Protein AF-A0A1B7T899-F1 (afdb_monomer)

Radius of gyration: 21.83 Å; Cα contacts (8 Å, |Δi|>4): 453; chai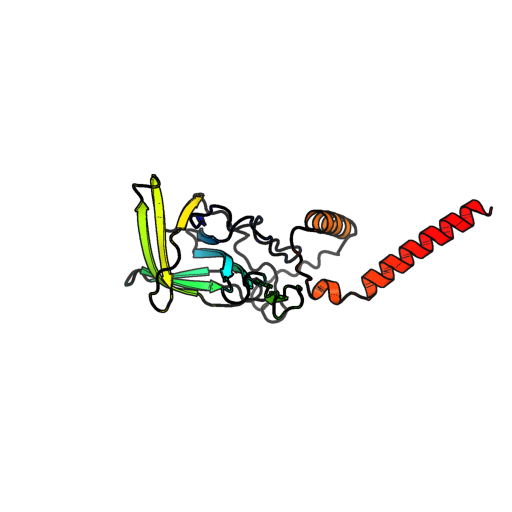ns: 1; bounding box: 69×59×48 Å

Organism: NCBI:txid766949

Foldseek 3Di:
DVLQAAKWKFPVVFWTAAPCQADLVLGDGFDTPDFIKMKHDHPVFKIKIWGWDWAADPVDRVWIKIKTKIWMAGWDADPVQQKIKGATPQQRIKMWIGTCVPQVRAIDIDHDGDTWIFRHKDWDQDPVVRFIKIWTAGPVRHIDRIITGDDVNYHHYDRDDRGDDPVSPPPDDDPPPPPCDPVVVVVSVVVCVVCPPSDSHDDVVVVPPPVVVVVVVVVVVVVVVVVVVVVVD

Sequence (233 aa):
MDKLEGTWTSKSHQVYTGPGFYDPIDELLIEPSLPGISFSFTSDGYWEEARYVVTPNPKEPGCPSAVLIYQHGTYSFSSSNNSLMLYPYAADGRQLLSDPCNDDGISVYSRYENINVIKWFLVEFDDYHGCDRLNLYDWDGSPMQPMYIAYKPPVMLPTQVMNPTSAADTGALGASKKKRGLAGVRERVKRHAYNNGRTNAESRFFMSESKLNAGYMVACGALVMASVLFITV

Nearest PDB structures (foldseek):
  6ekt-assembly1_A  TM=6.225E-01  e=3.628E+00  Clostridium botulinum A2 str. Kyoto
  5wix-assembly1_A  TM=5.621E-01  e=3.827E+00  Clostridium botulinum E1 str. 'BoNT E Beluga'
  7ds6-assembly1_B  TM=4.016E-01  e=3.827E+00  Gallus gallus
  1xkw-assembly1_A  TM=3.384E-01  e=9.990E+00  Pseudomonas aeruginosa

Mean predicted aligned error: 12.09 Å

Solvent-accessible surface area (backbone atoms only — not comparable to full-atom values): 13083 Å² total; per-residue (Å²): 108,78,86,63,42,12,18,29,20,20,88,64,73,45,28,47,40,22,73,79,29,42,38,79,88,79,71,42,72,46,69,54,94,44,59,31,38,12,44,20,26,48,84,90,36,38,37,33,39,23,35,32,50,71,48,82,30,89,92,45,73,92,35,48,32,36,39,38,40,41,41,39,35,41,48,48,77,41,85,90,62,46,23,37,42,37,43,52,41,68,64,58,12,33,31,39,42,35,39,48,81,81,40,85,68,52,32,49,58,46,79,38,74,66,74,48,45,30,48,30,56,47,80,45,77,34,83,89,80,71,44,49,31,43,39,43,17,36,69,90,58,51,76,49,80,56,21,33,66,74,36,79,74,49,50,57,64,77,98,59,89,76,45,85,42,94,88,72,67,88,79,74,94,68,89,73,84,70,76,88,45,71,68,59,52,54,52,49,51,54,49,50,61,69,48,59,83,56,52,81,60,60,50,67,71,71,72,66,41,62,64,55,58,49,48,50,54,50,51,54,49,50,51,51,52,53,51,52,56,64,72,77,108

Structure (mmCIF, N/CA/C/O backbone):
data_AF-A0A1B7T899-F1
#
_entry.id   AF-A0A1B7T899-F1
#
loop_
_atom_site.group_PDB
_atom_site.id
_atom_site.type_symbol
_atom_site.label_atom_id
_atom_site.label_alt_id
_atom_site.label_comp_id
_atom_site.label_asym_id
_atom_site.label_entity_id
_atom_site.label_seq_id
_atom_site.pdbx_PDB_ins_code
_atom_site.Cartn_x
_atom_site.Cartn_y
_atom_site.Cartn_z
_atom_site.occupancy
_atom_site.B_iso_or_equiv
_atom_site.auth_seq_id
_atom_site.auth_comp_id
_atom_site.auth_asym_id
_atom_site.auth_atom_id
_atom_site.pdbx_PDB_model_num
ATOM 1 N N . MET A 1 1 ? -13.168 0.516 16.035 1.00 58.53 1 MET A N 1
ATOM 2 C CA . MET A 1 1 ? -12.031 -0.022 15.258 1.00 58.53 1 MET A CA 1
ATOM 3 C C . MET A 1 1 ? -12.456 -1.240 14.448 1.00 58.53 1 MET A C 1
ATOM 5 O O . MET A 1 1 ? -12.073 -1.328 13.295 1.00 58.53 1 MET A O 1
ATOM 9 N N . ASP A 1 2 ? -13.366 -2.061 14.975 1.00 68.44 2 ASP A N 1
ATOM 10 C CA . ASP A 1 2 ? -13.882 -3.312 14.380 1.00 68.44 2 ASP A CA 1
ATOM 11 C C . ASP A 1 2 ? -14.421 -3.188 12.941 1.00 68.44 2 ASP A C 1
ATOM 13 O O . ASP A 1 2 ? -14.434 -4.152 12.187 1.00 68.44 2 ASP A O 1
ATOM 17 N N . LYS A 1 3 ? -14.861 -1.991 12.525 1.00 82.25 3 LYS A N 1
ATOM 18 C CA . LYS A 1 3 ? -15.341 -1.753 11.154 1.00 82.25 3 LYS A CA 1
ATOM 19 C C . LYS A 1 3 ? -14.225 -1.685 10.108 1.00 82.25 3 LYS A C 1
ATOM 21 O O . LYS A 1 3 ? -14.511 -1.912 8.940 1.00 82.25 3 LYS A O 1
ATOM 26 N N . LEU A 1 4 ? -13.003 -1.333 10.512 1.00 90.62 4 LEU A N 1
ATOM 27 C CA . LEU A 1 4 ? -11.847 -1.201 9.620 1.00 90.62 4 LEU A CA 1
ATOM 28 C C . LEU A 1 4 ? -11.047 -2.508 9.530 1.00 90.62 4 LEU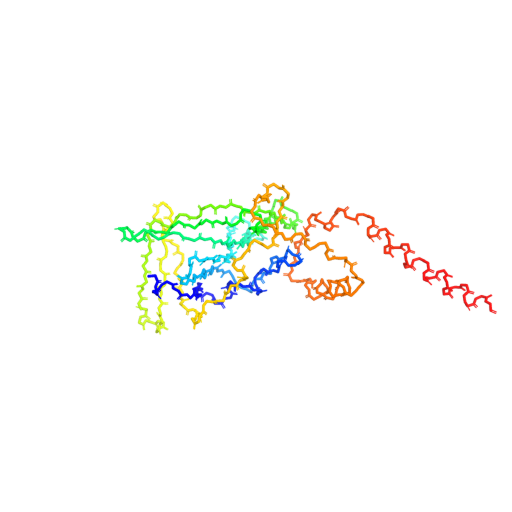 A C 1
ATOM 30 O O . LEU A 1 4 ? -10.307 -2.700 8.571 1.00 90.62 4 LEU A O 1
ATOM 34 N N . GLU A 1 5 ? -11.209 -3.403 10.508 1.00 95.19 5 GLU A N 1
ATOM 35 C CA . GLU A 1 5 ? -10.495 -4.674 10.554 1.00 95.19 5 GLU A CA 1
ATOM 36 C C . GLU A 1 5 ? -10.765 -5.514 9.300 1.00 95.19 5 GLU A C 1
ATOM 38 O O . GLU A 1 5 ? -11.914 -5.737 8.908 1.00 95.19 5 GLU A O 1
ATOM 43 N N . GLY A 1 6 ? -9.685 -5.991 8.687 1.00 96.38 6 GLY A N 1
ATOM 44 C CA . GLY A 1 6 ? -9.717 -6.809 7.485 1.00 96.38 6 GLY A CA 1
ATOM 45 C C . GLY A 1 6 ? -8.792 -6.295 6.389 1.00 96.38 6 GLY A C 1
ATOM 46 O O . GLY A 1 6 ? -8.132 -5.264 6.525 1.00 96.38 6 GLY A O 1
ATOM 47 N N . THR A 1 7 ? -8.736 -7.057 5.302 1.00 97.56 7 THR A N 1
ATOM 48 C CA . THR A 1 7 ? -8.001 -6.714 4.083 1.00 97.56 7 THR A CA 1
ATOM 49 C C . THR A 1 7 ? -8.949 -6.103 3.077 1.00 97.56 7 THR A C 1
ATOM 51 O O . THR A 1 7 ? -9.911 -6.744 2.655 1.00 97.56 7 THR A O 1
ATOM 54 N N . TRP A 1 8 ? -8.637 -4.892 2.650 1.00 97.44 8 TRP A N 1
ATOM 55 C CA . TRP A 1 8 ? -9.366 -4.123 1.657 1.00 97.44 8 TRP A CA 1
ATOM 56 C C . TRP A 1 8 ? -8.544 -4.092 0.376 1.00 97.44 8 TRP A C 1
ATOM 58 O O . TRP A 1 8 ? -7.339 -3.849 0.423 1.00 97.44 8 TRP A O 1
ATOM 68 N N . THR A 1 9 ? -9.163 -4.357 -0.770 1.00 97.00 9 THR A N 1
ATOM 69 C CA . THR A 1 9 ? -8.498 -4.331 -2.081 1.00 97.00 9 THR A CA 1
ATOM 70 C C . THR A 1 9 ? -9.293 -3.494 -3.071 1.00 97.00 9 THR A C 1
ATOM 72 O O . THR A 1 9 ? -10.521 -3.473 -3.050 1.00 97.00 9 THR A O 1
ATOM 75 N N . SER A 1 10 ? -8.603 -2.775 -3.948 1.00 96.12 10 SER A N 1
ATOM 76 C CA . SER A 1 10 ? -9.234 -2.069 -5.063 1.00 96.12 10 SER A CA 1
ATOM 77 C C . SER A 1 10 ? -9.904 -3.033 -6.051 1.00 96.12 10 SER A C 1
ATOM 79 O O . SER A 1 10 ? -9.596 -4.223 -6.090 1.00 96.12 10 SER A O 1
ATOM 81 N N . LYS A 1 11 ? -10.773 -2.499 -6.918 1.00 90.19 11 LYS A N 1
ATOM 82 C CA . LYS A 1 11 ? -11.617 -3.265 -7.857 1.00 90.19 11 LYS A CA 1
ATOM 83 C C . LYS A 1 11 ? -10.887 -4.296 -8.733 1.00 90.19 11 LYS A C 1
ATOM 85 O O . LYS A 1 11 ? -11.523 -5.243 -9.184 1.00 90.19 11 LYS A O 1
ATOM 90 N N . SER A 1 12 ? -9.586 -4.150 -8.990 1.00 89.19 12 SER A N 1
ATOM 91 C CA . SER A 1 12 ? -8.844 -5.149 -9.769 1.00 89.19 12 SER A CA 1
ATOM 92 C C . SER A 1 12 ? -8.777 -6.515 -9.084 1.00 89.19 12 SER A C 1
ATOM 94 O O . SER A 1 12 ? -8.664 -7.520 -9.782 1.00 89.19 12 SER A O 1
ATOM 96 N N . HIS A 1 13 ? -8.869 -6.572 -7.746 1.00 90.62 13 HIS A N 1
ATOM 97 C CA . HIS A 1 13 ? -8.762 -7.809 -6.961 1.00 90.62 13 HIS A CA 1
ATOM 98 C C . HIS A 1 13 ? -7.491 -8.611 -7.311 1.00 90.62 13 HIS A C 1
ATOM 100 O O . HIS A 1 13 ? -7.492 -9.838 -7.304 1.00 90.62 13 HIS A O 1
ATOM 106 N N . GLN A 1 14 ? -6.408 -7.918 -7.679 1.00 93.69 14 GLN A N 1
ATOM 107 C CA . GLN A 1 14 ? -5.107 -8.538 -7.966 1.00 93.69 14 GLN A CA 1
ATOM 108 C C . GLN A 1 14 ? -4.036 -8.138 -6.957 1.00 93.69 14 GLN A C 1
ATOM 110 O O . GLN A 1 14 ? -3.099 -8.896 -6.730 1.00 93.69 14 GLN A O 1
ATOM 115 N N . VAL A 1 15 ? -4.176 -6.968 -6.332 1.00 96.25 15 VAL A N 1
ATOM 116 C CA . VAL A 1 15 ? -3.241 -6.486 -5.315 1.00 96.25 15 VAL A CA 1
ATOM 117 C C . VAL A 1 15 ? -3.784 -6.851 -3.943 1.00 96.25 15 VAL A C 1
ATOM 119 O O . VAL A 1 15 ? -4.891 -6.448 -3.584 1.00 96.25 15 VAL A O 1
ATOM 122 N N . TYR A 1 16 ? -2.998 -7.601 -3.182 1.00 96.44 16 TYR A N 1
ATOM 123 C CA . TYR A 1 16 ? -3.309 -8.004 -1.817 1.00 96.44 16 TYR A CA 1
ATOM 124 C C . TYR A 1 16 ? -2.085 -7.795 -0.941 1.00 96.44 16 TYR A C 1
ATOM 126 O O . TYR A 1 16 ? -0.960 -8.011 -1.381 1.00 96.44 16 TYR A O 1
ATOM 134 N N . THR A 1 17 ? -2.310 -7.410 0.304 1.00 97.06 17 THR A N 1
ATOM 135 C CA . THR A 1 17 ? -1.293 -7.455 1.355 1.00 97.06 17 THR A CA 1
ATOM 136 C C . THR A 1 17 ? -0.877 -8.904 1.659 1.00 97.06 17 THR A C 1
ATOM 138 O O . THR A 1 17 ? -1.592 -9.863 1.354 1.00 97.06 17 THR A O 1
ATOM 141 N N . GLY A 1 18 ? 0.297 -9.075 2.258 1.00 95.12 18 GLY A N 1
ATOM 142 C CA . GLY A 1 18 ? 0.836 -10.345 2.718 1.00 95.12 18 GLY A CA 1
ATOM 143 C C . GLY A 1 18 ? 1.966 -10.911 1.845 1.00 95.12 18 GLY A C 1
ATOM 144 O O . GLY A 1 18 ? 2.531 -10.223 0.989 1.00 95.12 18 GLY A O 1
ATOM 145 N N . PRO A 1 19 ? 2.294 -12.207 2.024 1.00 91.88 19 PRO A N 1
ATOM 146 C CA . PRO A 1 19 ? 3.434 -12.854 1.363 1.00 91.88 19 PRO A CA 1
ATOM 147 C C . PRO A 1 19 ? 3.283 -12.992 -0.159 1.00 91.88 19 PRO A C 1
ATOM 149 O O . PRO A 1 19 ? 4.236 -13.352 -0.842 1.00 91.88 19 PRO A O 1
ATOM 152 N N . GLY A 1 20 ? 2.087 -12.736 -0.701 1.00 91.00 20 GLY A N 1
ATOM 153 C CA . GLY A 1 20 ? 1.856 -12.690 -2.144 1.00 91.00 20 GLY A CA 1
ATOM 154 C C . GLY A 1 20 ? 2.400 -11.427 -2.815 1.00 91.00 20 GLY A C 1
ATOM 155 O O . GLY A 1 20 ? 2.581 -11.440 -4.028 1.00 91.00 20 GLY A O 1
ATOM 156 N N . PHE A 1 21 ? 2.669 -10.367 -2.046 1.00 95.31 21 PHE A N 1
ATOM 157 C CA . PHE A 1 21 ? 3.145 -9.079 -2.557 1.00 95.31 21 PHE A CA 1
ATOM 158 C C . PHE A 1 21 ? 4.573 -8.752 -2.119 1.00 95.31 21 PHE A C 1
ATOM 160 O O . PHE A 1 21 ? 5.332 -8.171 -2.891 1.00 95.31 21 PHE A O 1
ATOM 167 N N . TYR A 1 22 ? 4.970 -9.149 -0.908 1.00 94.81 22 TYR A N 1
ATOM 168 C CA . TYR A 1 22 ? 6.328 -8.937 -0.410 1.00 94.81 22 TYR A CA 1
ATOM 169 C C . TYR A 1 22 ? 6.898 -10.200 0.245 1.00 94.81 22 TYR A C 1
ATOM 171 O O . TYR A 1 22 ? 6.256 -10.812 1.097 1.00 94.81 22 TYR A O 1
ATOM 179 N N . ASP A 1 23 ? 8.125 -10.573 -0.130 1.00 90.88 23 ASP A N 1
ATOM 180 C CA . ASP A 1 23 ? 8.913 -11.606 0.546 1.00 90.88 23 ASP A CA 1
ATOM 181 C C . ASP A 1 23 ? 9.959 -10.939 1.457 1.00 90.88 23 ASP A C 1
ATOM 183 O O . ASP A 1 23 ? 10.950 -10.396 0.956 1.00 90.88 23 ASP A O 1
ATOM 187 N N . PRO A 1 24 ? 9.794 -10.988 2.793 1.00 88.06 24 PRO A N 1
ATOM 188 C CA . PRO A 1 24 ? 10.728 -10.354 3.717 1.00 88.06 24 PRO A CA 1
ATOM 189 C C . PRO A 1 24 ? 12.065 -11.091 3.852 1.00 88.06 24 PRO A C 1
ATOM 191 O O . PRO A 1 24 ? 13.005 -10.517 4.389 1.00 88.06 24 PRO A O 1
ATOM 194 N N . ILE A 1 25 ? 12.179 -12.350 3.412 1.00 83.56 25 ILE A N 1
ATOM 195 C CA . ILE A 1 25 ? 13.415 -13.138 3.545 1.00 83.56 25 ILE A CA 1
ATOM 196 C C . ILE A 1 25 ? 14.383 -12.832 2.406 1.00 83.56 25 ILE A C 1
ATOM 198 O O . ILE A 1 25 ? 15.597 -12.757 2.628 1.00 83.56 25 ILE A O 1
ATOM 202 N N . ASP A 1 26 ? 13.839 -12.736 1.197 1.00 80.38 26 ASP A N 1
ATOM 203 C CA . ASP A 1 26 ? 14.597 -12.446 -0.019 1.00 80.38 26 ASP A CA 1
ATOM 204 C C . ASP A 1 26 ? 14.506 -10.952 -0.404 1.00 80.38 26 ASP A C 1
ATOM 206 O O . ASP A 1 26 ? 15.119 -10.535 -1.383 1.00 80.38 26 ASP A O 1
ATOM 210 N N . GLU A 1 27 ? 13.802 -10.151 0.411 1.00 85.94 27 GLU A N 1
ATOM 211 C CA . GLU A 1 27 ? 13.541 -8.717 0.236 1.00 85.94 27 GLU A CA 1
ATOM 212 C C . GLU A 1 27 ? 13.064 -8.402 -1.185 1.00 85.94 27 GLU A C 1
ATOM 214 O O . GLU A 1 27 ? 13.660 -7.584 -1.887 1.00 85.94 27 GLU A O 1
ATOM 219 N N . LEU A 1 28 ? 11.989 -9.063 -1.616 1.00 87.81 28 LEU A N 1
ATOM 220 C CA . LEU A 1 28 ? 11.486 -9.001 -2.987 1.00 87.81 28 LEU A CA 1
ATOM 221 C C . LEU A 1 28 ? 10.038 -8.510 -3.027 1.00 87.81 28 LEU A C 1
ATOM 223 O O . LEU A 1 28 ? 9.181 -9.058 -2.339 1.00 87.81 28 LEU A O 1
ATOM 227 N N . LEU A 1 29 ? 9.761 -7.526 -3.883 1.00 91.69 29 LEU A N 1
ATOM 228 C CA . LEU A 1 29 ? 8.400 -7.118 -4.243 1.00 91.69 29 LEU A CA 1
ATOM 229 C C . LEU A 1 29 ? 7.908 -7.952 -5.420 1.00 91.69 29 LEU A C 1
ATOM 231 O O . LEU A 1 29 ? 8.559 -7.959 -6.455 1.00 91.69 29 LEU A O 1
ATOM 235 N N . ILE A 1 30 ? 6.778 -8.633 -5.278 1.00 90.62 30 ILE A N 1
ATOM 236 C CA . ILE A 1 30 ? 6.195 -9.491 -6.312 1.00 90.62 30 ILE A CA 1
ATOM 237 C C . ILE A 1 30 ? 5.153 -8.681 -7.076 1.00 90.62 30 ILE A C 1
ATOM 239 O O . ILE A 1 30 ? 4.212 -8.161 -6.479 1.00 90.62 30 ILE A O 1
ATOM 243 N N . GLU A 1 31 ? 5.310 -8.587 -8.396 1.00 91.00 31 GLU A N 1
ATOM 244 C CA . GLU A 1 31 ? 4.398 -7.819 -9.238 1.00 91.00 31 GLU A CA 1
ATOM 245 C C . GLU A 1 31 ? 3.053 -8.542 -9.434 1.00 91.00 31 GLU A C 1
ATOM 247 O O . GLU A 1 31 ? 3.023 -9.677 -9.923 1.00 91.00 31 GLU A O 1
ATOM 252 N N . PRO A 1 32 ? 1.925 -7.909 -9.060 1.00 93.00 32 PRO A N 1
ATOM 253 C CA . PRO A 1 32 ? 0.596 -8.432 -9.349 1.00 93.00 32 PRO A CA 1
ATOM 254 C C . PRO A 1 32 ? 0.253 -8.355 -10.840 1.00 93.00 32 PRO A C 1
ATOM 256 O O . PRO A 1 32 ? 0.793 -7.542 -11.580 1.00 93.00 32 PRO A O 1
ATOM 259 N N . SER A 1 33 ? -0.727 -9.147 -11.279 1.00 91.19 33 SER A N 1
ATOM 260 C CA . SER A 1 33 ? -1.131 -9.182 -12.694 1.00 91.19 33 SER A CA 1
ATOM 261 C C . SER A 1 33 ? -1.830 -7.904 -13.182 1.00 91.19 33 SER A C 1
ATOM 263 O O . SER A 1 33 ? -1.806 -7.619 -14.377 1.00 91.19 33 SER A O 1
ATOM 265 N N . LEU A 1 34 ? -2.463 -7.142 -12.278 1.00 94.00 34 LEU A N 1
ATOM 266 C CA . LEU A 1 34 ? -3.120 -5.870 -12.581 1.00 94.00 34 LEU A CA 1
ATOM 267 C C . LEU A 1 34 ? -2.824 -4.820 -11.499 1.00 94.00 34 LEU A C 1
ATOM 269 O O . LEU A 1 34 ? -2.731 -5.179 -10.320 1.00 94.00 34 LEU A O 1
ATOM 273 N N . PRO A 1 35 ? -2.771 -3.524 -11.868 1.00 95.50 35 PRO A N 1
ATOM 274 C CA . PRO A 1 35 ? -2.629 -2.418 -10.924 1.00 95.50 35 PRO A CA 1
ATOM 275 C C . PRO A 1 35 ? -3.756 -2.357 -9.892 1.00 95.50 35 PRO A C 1
ATOM 277 O O . PRO A 1 35 ? -4.891 -2.773 -10.140 1.00 95.50 35 PRO A O 1
ATOM 280 N N . GLY A 1 36 ? -3.451 -1.803 -8.725 1.00 96.38 36 GLY A N 1
ATOM 281 C CA . GLY A 1 36 ? -4.384 -1.657 -7.617 1.00 96.38 36 GLY A CA 1
ATOM 282 C C . GLY A 1 36 ? -3.703 -1.256 -6.312 1.00 96.38 36 GLY A C 1
ATOM 283 O O . GLY A 1 36 ? -2.482 -1.127 -6.230 1.00 96.38 36 GLY A O 1
ATOM 284 N N . ILE A 1 37 ? -4.506 -1.061 -5.272 1.00 97.00 37 ILE A N 1
ATOM 285 C CA . ILE A 1 37 ? -4.024 -0.918 -3.893 1.00 97.00 37 ILE A CA 1
ATOM 286 C C . ILE A 1 37 ? -4.731 -1.908 -2.990 1.00 97.00 37 ILE A C 1
ATOM 288 O O . ILE A 1 37 ? -5.872 -2.300 -3.246 1.00 97.00 37 ILE A O 1
ATOM 292 N N . SER A 1 38 ? -4.060 -2.241 -1.900 1.00 97.69 38 SER A N 1
ATOM 293 C CA . SER A 1 38 ? -4.623 -2.972 -0.790 1.00 97.69 38 SER A CA 1
ATOM 294 C C . SER A 1 38 ? -4.106 -2.425 0.528 1.00 97.69 38 SER A C 1
ATOM 296 O O . SER A 1 38 ? -2.925 -2.105 0.654 1.00 97.69 38 SER A O 1
ATOM 298 N N . PHE A 1 39 ? -5.007 -2.350 1.501 1.00 97.12 39 PHE A N 1
ATOM 299 C CA . PHE A 1 39 ? -4.685 -2.057 2.887 1.00 97.12 39 PHE A CA 1
ATOM 300 C C . PHE A 1 39 ? -5.245 -3.155 3.780 1.00 97.12 39 PHE A C 1
ATOM 302 O O . PHE A 1 39 ? -6.400 -3.551 3.629 1.00 97.12 39 PHE A O 1
ATOM 309 N N . SER A 1 40 ? -4.450 -3.606 4.738 1.00 97.38 40 SER A N 1
ATOM 310 C CA . SER A 1 40 ? -4.910 -4.467 5.821 1.00 97.38 40 SER A CA 1
ATOM 311 C C . SER A 1 40 ? -4.813 -3.738 7.139 1.00 97.38 40 SER A C 1
ATOM 313 O O . SER A 1 40 ? -3.811 -3.081 7.402 1.00 97.38 40 SER A O 1
ATOM 315 N N . PHE A 1 41 ? -5.844 -3.882 7.964 1.00 96.56 41 PHE A N 1
ATOM 316 C CA . PHE A 1 41 ? -5.872 -3.350 9.319 1.00 96.56 41 PHE A CA 1
ATOM 317 C C . PHE A 1 41 ? -6.260 -4.450 10.288 1.00 96.56 41 PHE A C 1
ATOM 319 O O . PHE A 1 41 ? -7.203 -5.206 10.043 1.00 96.56 41 PHE A O 1
ATOM 326 N N . THR A 1 42 ? -5.560 -4.505 11.409 1.00 95.00 42 THR A N 1
ATOM 327 C CA . THR A 1 42 ? -5.875 -5.408 12.510 1.00 95.00 42 THR A CA 1
ATOM 328 C C . THR A 1 42 ? -6.521 -4.650 13.666 1.00 95.00 42 THR A C 1
ATOM 330 O O . THR A 1 42 ? -6.388 -3.426 13.805 1.00 95.00 42 THR A O 1
ATOM 333 N N . SER A 1 43 ? -7.240 -5.377 14.522 1.00 92.19 43 SER A N 1
ATOM 334 C CA . SER A 1 43 ? -7.885 -4.817 15.714 1.00 92.19 43 SER A CA 1
ATOM 335 C C . SER A 1 43 ? -6.887 -4.347 16.781 1.00 92.19 43 SER A C 1
ATOM 337 O O . SER A 1 43 ? -7.217 -3.490 17.594 1.00 92.19 43 SER A O 1
ATOM 339 N N . ASP A 1 44 ? -5.672 -4.899 16.787 1.00 91.31 44 ASP A N 1
ATOM 340 C CA . ASP A 1 44 ? -4.576 -4.594 17.719 1.00 91.31 44 ASP A CA 1
ATOM 341 C C . ASP A 1 44 ? -3.688 -3.416 17.272 1.00 91.31 44 ASP A C 1
ATOM 343 O O . ASP A 1 44 ? -2.715 -3.089 17.948 1.00 91.31 44 ASP A O 1
ATOM 347 N N . GLY A 1 45 ? -4.059 -2.716 16.193 1.00 93.50 45 GLY A N 1
ATOM 348 C CA . GLY A 1 45 ? -3.444 -1.439 15.820 1.00 93.50 45 GLY A CA 1
ATOM 349 C C . GLY A 1 45 ? -2.303 -1.537 14.808 1.00 93.50 45 GLY A C 1
ATOM 350 O O . GLY A 1 45 ? -1.531 -0.583 14.685 1.00 93.50 45 GLY A O 1
ATOM 351 N N . TYR A 1 46 ? -2.195 -2.644 14.069 1.00 96.31 46 TYR A N 1
ATOM 352 C CA . TYR A 1 46 ? -1.234 -2.797 12.979 1.00 96.31 46 TYR A CA 1
ATOM 353 C C . TYR A 1 46 ? -1.884 -2.619 11.609 1.00 96.31 46 TYR A C 1
ATOM 355 O O . TYR A 1 46 ? -3.085 -2.835 11.422 1.00 96.31 46 TYR A O 1
ATOM 363 N N . TRP A 1 47 ? -1.074 -2.196 10.646 1.00 96.88 47 TRP A N 1
ATOM 364 C CA . TRP A 1 47 ? -1.496 -2.025 9.264 1.00 96.88 47 TRP A CA 1
ATOM 365 C C . TRP A 1 47 ? -0.424 -2.497 8.290 1.00 96.88 47 TRP A C 1
ATOM 367 O O . TRP A 1 47 ? 0.764 -2.517 8.614 1.00 96.88 47 TRP A O 1
ATOM 377 N N . GLU A 1 48 ? -0.859 -2.818 7.078 1.00 97.62 48 GLU A N 1
ATOM 378 C CA . GLU A 1 48 ? -0.000 -3.108 5.935 1.00 97.62 48 GLU A CA 1
ATOM 379 C C . GLU A 1 48 ? -0.593 -2.497 4.662 1.00 97.62 48 GLU A C 1
ATOM 381 O O . GLU A 1 48 ? -1.809 -2.513 4.471 1.00 97.62 48 GLU A O 1
ATOM 386 N N . GLU A 1 49 ? 0.265 -1.967 3.796 1.00 96.75 49 GLU A N 1
ATOM 387 C CA . GLU A 1 49 ? -0.046 -1.428 2.476 1.00 96.75 49 GLU A CA 1
ATOM 388 C C . GLU A 1 49 ? 0.703 -2.209 1.400 1.00 96.75 49 GLU A C 1
ATOM 390 O O . GLU A 1 49 ? 1.913 -2.435 1.477 1.00 96.75 49 GLU A O 1
ATOM 395 N N . ALA A 1 50 ? -0.043 -2.553 0.357 1.00 97.56 50 ALA A N 1
ATOM 396 C CA . ALA A 1 50 ? 0.471 -3.038 -0.908 1.00 97.56 50 ALA A CA 1
ATOM 397 C C . ALA A 1 50 ? -0.105 -2.168 -2.026 1.00 97.56 50 ALA A C 1
ATOM 399 O O . ALA A 1 50 ? -1.322 -2.061 -2.187 1.00 97.56 50 ALA A O 1
ATOM 400 N N . ARG A 1 51 ? 0.755 -1.536 -2.818 1.00 96.75 51 ARG A N 1
ATOM 401 C CA . ARG A 1 51 ? 0.351 -0.630 -3.896 1.00 96.75 51 ARG A CA 1
ATOM 402 C C . ARG A 1 51 ? 1.085 -0.994 -5.167 1.00 96.75 51 ARG A C 1
ATOM 404 O O . ARG A 1 51 ? 2.304 -1.032 -5.162 1.00 96.75 51 ARG A O 1
ATOM 411 N N . TYR A 1 52 ? 0.348 -1.193 -6.251 1.00 96.69 52 TYR A N 1
ATOM 412 C CA . TYR A 1 52 ? 0.876 -1.284 -7.605 1.00 96.69 52 TYR A CA 1
ATOM 413 C C . TYR A 1 52 ? 0.157 -0.247 -8.469 1.00 96.69 52 TYR A C 1
ATOM 415 O O . TYR A 1 52 ? -1.017 -0.404 -8.800 1.00 96.69 52 TYR A O 1
ATOM 423 N N . VAL A 1 53 ? 0.835 0.855 -8.780 1.00 95.00 53 VAL A N 1
ATOM 424 C CA . VAL A 1 53 ? 0.260 1.984 -9.524 1.00 95.00 53 VAL A CA 1
ATOM 425 C C . VAL A 1 53 ? 1.036 2.180 -10.810 1.00 95.00 53 VAL A C 1
ATOM 427 O O . VAL A 1 53 ? 2.262 2.234 -10.799 1.00 95.00 53 VAL A O 1
ATOM 430 N N . VAL A 1 54 ? 0.302 2.313 -11.910 1.00 94.06 54 VAL A N 1
ATOM 431 C CA . VAL A 1 54 ? 0.854 2.569 -13.239 1.00 94.06 54 VAL A CA 1
ATOM 432 C C . VAL A 1 54 ? 0.382 3.940 -13.703 1.00 94.06 54 VAL A C 1
ATOM 434 O O . VAL A 1 54 ? -0.818 4.221 -13.712 1.00 94.06 54 VAL A O 1
ATOM 437 N N . THR A 1 55 ? 1.330 4.779 -14.101 1.00 94.44 55 THR A N 1
ATOM 438 C CA . THR A 1 55 ? 1.094 6.106 -14.662 1.00 94.44 55 THR A CA 1
ATOM 439 C C . THR A 1 55 ? 1.306 6.038 -16.174 1.00 94.44 55 THR A C 1
ATOM 441 O O . THR A 1 55 ? 2.428 5.795 -16.626 1.00 94.44 55 THR A O 1
ATOM 444 N N . PRO A 1 56 ? 0.253 6.232 -16.988 1.00 93.12 56 PRO A N 1
ATOM 445 C CA . PRO A 1 56 ? 0.395 6.214 -18.436 1.00 93.12 56 PRO A CA 1
ATOM 446 C C . PRO A 1 56 ? 1.158 7.449 -18.927 1.00 93.12 56 PRO A C 1
ATOM 448 O O . PRO A 1 56 ? 1.016 8.539 -18.373 1.00 93.12 56 PRO A O 1
ATOM 451 N N . ASN A 1 57 ? 1.892 7.295 -20.029 1.00 92.50 57 ASN A N 1
ATOM 452 C CA . ASN A 1 57 ? 2.524 8.396 -20.750 1.00 92.50 57 ASN A CA 1
ATOM 453 C C . ASN A 1 57 ? 1.857 8.558 -22.131 1.00 92.50 57 ASN A C 1
ATOM 455 O O . ASN A 1 57 ? 2.221 7.859 -23.075 1.00 92.50 57 ASN A O 1
ATOM 459 N N . PRO A 1 58 ? 0.869 9.463 -22.287 1.00 92.00 58 PRO A N 1
ATOM 460 C CA . PRO A 1 58 ? 0.160 9.633 -23.558 1.00 92.00 58 PRO A CA 1
ATOM 461 C C . PRO A 1 58 ? 1.049 10.122 -24.705 1.00 92.00 58 PRO A C 1
ATOM 463 O O . PRO A 1 58 ? 0.715 9.913 -25.868 1.00 92.00 58 PRO A O 1
ATOM 466 N N . LYS A 1 59 ? 2.160 10.798 -24.387 1.00 92.31 59 LYS A N 1
ATOM 467 C CA . LYS A 1 59 ? 3.114 11.289 -25.384 1.00 92.31 59 LYS A CA 1
ATOM 468 C C . LYS A 1 59 ? 3.948 10.140 -25.949 1.00 92.31 59 LYS A C 1
ATOM 470 O O . LYS A 1 59 ? 4.191 10.103 -27.151 1.00 92.31 59 LYS A O 1
ATOM 475 N N . GLU A 1 60 ? 4.347 9.207 -25.088 1.00 90.25 60 GLU A N 1
ATOM 476 C CA . GLU A 1 60 ? 5.147 8.033 -25.441 1.00 90.25 60 GLU A CA 1
ATOM 477 C C . GLU A 1 60 ? 4.516 6.769 -24.834 1.00 90.25 60 GLU A C 1
ATOM 479 O O . GLU A 1 60 ? 4.931 6.310 -23.769 1.00 90.25 60 GLU A O 1
ATOM 484 N N . PRO A 1 61 ? 3.507 6.175 -25.507 1.00 89.69 61 PRO A N 1
ATOM 485 C CA . PRO A 1 61 ? 2.749 5.039 -24.971 1.00 89.69 61 PRO A CA 1
ATOM 486 C C . PRO A 1 61 ? 3.579 3.780 -24.684 1.00 89.69 61 PRO A C 1
ATOM 488 O O . PRO A 1 61 ? 3.123 2.908 -23.950 1.00 89.69 61 PRO A O 1
ATOM 491 N N . GLY A 1 62 ? 4.781 3.673 -25.261 1.00 88.94 62 GLY A N 1
ATOM 492 C CA . GLY A 1 62 ? 5.728 2.585 -24.995 1.00 88.94 62 GLY A CA 1
ATOM 493 C C . GLY A 1 62 ? 6.460 2.694 -23.653 1.00 88.94 62 GLY A C 1
ATOM 494 O O . GLY A 1 62 ? 7.123 1.739 -23.266 1.00 88.94 62 GLY A O 1
ATOM 495 N N . CYS A 1 63 ? 6.323 3.818 -22.942 1.00 89.56 63 CYS A N 1
ATOM 496 C CA . CYS A 1 63 ? 6.983 4.080 -21.663 1.00 89.56 63 CYS A CA 1
ATOM 497 C C . CYS A 1 63 ? 5.985 4.433 -20.545 1.00 89.56 63 CYS A C 1
ATOM 499 O O . CYS A 1 63 ? 5.960 5.578 -20.080 1.00 89.56 63 CYS A O 1
ATOM 501 N N . PRO A 1 64 ? 5.124 3.505 -20.100 1.00 92.38 64 PRO A N 1
ATOM 502 C CA . PRO A 1 64 ? 4.385 3.708 -18.862 1.00 92.38 64 PRO A CA 1
ATOM 503 C C . PRO A 1 64 ? 5.343 3.604 -17.667 1.00 92.38 64 PRO A C 1
ATOM 505 O O . PRO A 1 64 ? 6.154 2.682 -17.606 1.00 92.38 64 PRO A O 1
ATOM 508 N N . SER A 1 65 ? 5.225 4.510 -16.698 1.00 93.38 65 SER A N 1
ATOM 509 C CA . SER A 1 65 ? 5.967 4.397 -15.438 1.00 93.38 65 SER A CA 1
ATOM 510 C C . SER A 1 65 ? 5.129 3.609 -14.429 1.00 93.38 65 SER A C 1
ATOM 512 O O . SER A 1 65 ? 3.909 3.774 -14.362 1.00 93.38 65 SER A O 1
ATOM 514 N N . ALA A 1 66 ? 5.759 2.763 -13.621 1.00 94.00 66 ALA A N 1
ATOM 515 C CA . ALA A 1 66 ? 5.084 1.926 -12.638 1.00 94.00 66 ALA A CA 1
ATOM 516 C C . ALA A 1 66 ? 5.794 1.971 -11.286 1.00 94.00 66 ALA A C 1
ATOM 518 O O . ALA A 1 66 ? 7.021 2.018 -11.211 1.00 94.00 66 ALA A O 1
ATOM 519 N N . VAL A 1 67 ? 5.019 1.930 -10.205 1.00 95.56 67 VAL A N 1
ATOM 520 C CA . VAL A 1 67 ? 5.547 1.872 -8.844 1.00 95.56 67 VAL A CA 1
ATOM 521 C C . VAL A 1 67 ? 4.868 0.765 -8.051 1.00 95.56 67 VAL A C 1
ATOM 523 O O . VAL A 1 67 ? 3.638 0.685 -7.998 1.00 95.56 67 VAL A O 1
ATOM 526 N N . LEU A 1 68 ? 5.681 -0.083 -7.423 1.00 96.62 68 LEU A N 1
ATOM 527 C CA . LEU A 1 68 ? 5.241 -1.017 -6.396 1.00 96.62 68 LEU A CA 1
ATOM 528 C C . LEU A 1 68 ? 5.729 -0.500 -5.048 1.00 96.62 68 LEU A C 1
ATOM 530 O O . LEU A 1 68 ? 6.907 -0.170 -4.913 1.00 96.62 68 LEU A O 1
ATOM 534 N N . ILE A 1 69 ? 4.845 -0.433 -4.060 1.00 97.19 69 ILE A N 1
ATOM 535 C CA . ILE A 1 69 ? 5.171 0.019 -2.706 1.00 97.19 69 ILE A CA 1
ATOM 536 C C . ILE A 1 69 ? 4.627 -0.985 -1.703 1.00 97.19 69 ILE A C 1
ATOM 538 O O . ILE A 1 69 ? 3.446 -1.332 -1.744 1.00 97.19 69 ILE A O 1
ATOM 542 N N . TYR A 1 70 ? 5.503 -1.414 -0.800 1.00 97.19 70 TYR A N 1
ATOM 543 C CA . TYR A 1 70 ? 5.174 -2.169 0.399 1.00 97.19 70 TYR A CA 1
ATOM 544 C C . TYR A 1 70 ? 5.539 -1.351 1.633 1.00 97.19 70 TYR A C 1
ATOM 546 O O . TYR A 1 70 ? 6.683 -0.900 1.756 1.00 97.19 70 TYR A O 1
ATOM 554 N N . GLN A 1 71 ? 4.602 -1.215 2.567 1.00 96.62 71 GLN A N 1
ATOM 555 C CA . GLN A 1 71 ? 4.853 -0.677 3.902 1.00 96.62 71 GLN A CA 1
ATOM 556 C C . GLN A 1 71 ? 3.971 -1.359 4.932 1.00 96.62 71 GLN A C 1
ATOM 558 O O . GLN A 1 71 ? 2.882 -1.823 4.623 1.00 96.62 71 GLN A O 1
ATOM 563 N N . HIS A 1 72 ? 4.430 -1.392 6.176 1.00 96.88 72 HIS A N 1
ATOM 564 C CA . HIS A 1 72 ? 3.639 -1.881 7.297 1.00 96.88 72 HIS A CA 1
ATOM 565 C C . HIS A 1 72 ? 4.111 -1.238 8.594 1.00 96.88 72 HIS A C 1
ATOM 567 O O . HIS A 1 72 ? 5.212 -0.681 8.648 1.00 96.88 72 HIS A O 1
ATOM 573 N N . GLY A 1 73 ? 3.282 -1.301 9.628 1.00 96.75 73 GLY A N 1
ATOM 574 C CA . GLY A 1 73 ? 3.618 -0.775 10.944 1.00 96.75 73 GLY A CA 1
ATOM 575 C C . GLY A 1 73 ? 2.393 -0.635 11.834 1.00 96.75 73 GLY A C 1
ATOM 576 O O . GLY A 1 73 ? 1.513 -1.493 11.827 1.00 96.75 73 GLY A O 1
ATOM 577 N N . THR A 1 74 ? 2.330 0.447 12.607 1.00 96.69 74 THR A N 1
ATOM 578 C CA . THR A 1 74 ? 1.225 0.726 13.534 1.00 96.69 74 THR A CA 1
ATOM 579 C C . THR A 1 74 ? 0.392 1.909 13.069 1.00 96.69 74 THR A C 1
ATOM 581 O O . THR A 1 74 ? 0.889 2.799 12.382 1.00 96.69 74 THR A O 1
ATOM 584 N N . TYR A 1 75 ? -0.892 1.931 13.413 1.00 95.19 75 TYR A N 1
ATOM 585 C CA . TYR A 1 75 ? -1.764 3.057 13.093 1.00 95.19 75 TYR A CA 1
ATOM 586 C C . TYR A 1 75 ? -2.421 3.633 14.341 1.00 95.19 75 TYR A C 1
ATOM 588 O O . TYR A 1 75 ? -2.692 2.929 15.313 1.00 95.19 75 TYR A O 1
ATOM 596 N N . SER A 1 76 ? -2.701 4.933 14.307 1.00 92.88 76 SER A N 1
ATOM 597 C CA . SER A 1 76 ? -3.523 5.608 15.307 1.00 92.88 76 SER A CA 1
ATOM 598 C C . SER A 1 76 ? -4.800 6.137 14.663 1.00 92.88 76 SER A C 1
ATOM 600 O O . SER A 1 76 ? -4.795 6.672 13.552 1.00 92.88 76 SER A O 1
ATOM 602 N N . PHE A 1 77 ? -5.920 5.962 15.363 1.00 90.25 77 PHE A N 1
ATOM 603 C CA . PHE A 1 77 ? -7.230 6.427 14.923 1.00 90.25 77 PHE A CA 1
ATOM 604 C C . PHE A 1 77 ? -7.684 7.610 15.770 1.00 90.25 77 PHE A C 1
ATOM 606 O O . PHE A 1 77 ? -7.749 7.515 16.997 1.00 90.25 77 PHE A O 1
ATOM 613 N N . SER A 1 78 ? -8.061 8.704 15.110 1.00 87.19 78 SER A N 1
ATOM 614 C CA . SER A 1 78 ? -8.697 9.842 15.766 1.00 87.19 78 SER A CA 1
ATOM 615 C C . SER A 1 78 ? -10.208 9.785 15.567 1.00 87.19 78 SER A C 1
ATOM 617 O O . SER A 1 78 ? -10.719 10.015 14.470 1.00 87.19 78 SER A O 1
ATOM 619 N N . SER A 1 79 ? -10.940 9.502 16.647 1.00 80.94 79 SER A N 1
ATOM 620 C CA . SER A 1 79 ? -12.403 9.368 16.607 1.00 80.94 79 SER A CA 1
ATOM 621 C C . SER A 1 79 ? -13.150 10.679 16.348 1.00 80.94 79 SER A C 1
ATOM 623 O O . SER A 1 79 ? -14.315 10.632 15.977 1.00 80.94 79 SER A O 1
ATOM 625 N N . SER A 1 80 ? -12.522 11.843 16.544 1.00 82.25 80 SER A N 1
ATOM 626 C CA . SER A 1 80 ? -13.186 13.140 16.346 1.00 82.25 80 SER A CA 1
ATOM 627 C C . SER A 1 80 ? -13.411 13.483 14.873 1.00 82.25 80 SER A C 1
ATOM 629 O O . SER A 1 80 ? -14.420 14.099 14.547 1.00 82.25 80 SER A O 1
ATOM 631 N N . ASN A 1 81 ? -12.494 13.068 13.994 1.00 81.56 81 ASN A N 1
ATOM 632 C CA . ASN A 1 81 ? -12.477 13.453 12.577 1.00 81.56 81 ASN A CA 1
ATOM 633 C C . ASN A 1 81 ? -12.414 12.248 11.625 1.00 81.56 81 ASN A C 1
ATOM 635 O O . ASN A 1 81 ? -12.187 12.419 10.431 1.00 81.56 81 ASN A O 1
ATOM 639 N N . ASN A 1 82 ? -12.554 11.027 12.147 1.00 88.62 82 ASN A N 1
ATOM 640 C CA . ASN A 1 82 ? -12.321 9.778 11.422 1.00 88.62 82 ASN A CA 1
ATOM 641 C C . ASN A 1 82 ? -10.958 9.711 10.706 1.00 88.62 82 ASN A C 1
ATOM 643 O O . ASN A 1 82 ? -10.841 9.071 9.664 1.00 88.62 82 ASN A O 1
ATOM 647 N N . SER A 1 83 ? -9.925 10.369 11.230 1.00 91.94 83 SER A N 1
ATOM 648 C CA . SER A 1 83 ? -8.604 10.396 10.595 1.00 91.94 83 SER A CA 1
ATOM 649 C C . SER A 1 83 ? -7.754 9.199 11.029 1.00 91.94 83 SER A C 1
ATOM 651 O O . SER A 1 83 ? -7.870 8.733 12.168 1.00 91.94 83 SER A O 1
ATOM 653 N N . LEU A 1 84 ? -6.863 8.732 10.152 1.00 93.44 84 LEU A N 1
ATOM 654 C CA . LEU A 1 84 ? -5.863 7.708 10.473 1.00 93.44 84 LEU A CA 1
ATOM 655 C C . LEU A 1 84 ? -4.463 8.276 10.252 1.00 93.44 84 LEU A C 1
ATOM 657 O O . LEU A 1 84 ? -4.200 8.895 9.223 1.00 93.44 84 LEU A O 1
ATOM 661 N N . MET A 1 85 ? -3.558 8.039 11.197 1.00 94.81 85 MET A N 1
ATOM 662 C CA . MET A 1 85 ? -2.125 8.214 10.961 1.00 94.81 85 MET A CA 1
ATOM 663 C C . MET A 1 85 ? -1.471 6.842 10.931 1.00 94.81 85 MET A C 1
ATOM 665 O O . MET A 1 85 ? -1.609 6.070 11.879 1.00 94.81 85 MET A O 1
ATOM 669 N N . LEU A 1 86 ? -0.790 6.540 9.831 1.00 95.88 86 LEU A N 1
ATOM 670 C CA . LEU A 1 86 ? -0.140 5.261 9.594 1.00 95.88 86 LEU A CA 1
ATOM 671 C C . LEU A 1 86 ? 1.371 5.446 9.772 1.00 95.88 86 LEU A C 1
ATOM 673 O O . LEU A 1 86 ? 2.018 6.155 9.002 1.00 95.88 86 LEU A O 1
ATOM 677 N N . TYR A 1 87 ? 1.929 4.832 10.809 1.00 96.62 87 TYR A N 1
ATOM 678 C CA . TYR A 1 87 ? 3.348 4.898 11.140 1.00 96.62 87 TYR A CA 1
ATOM 679 C C . TYR A 1 87 ? 4.046 3.636 10.630 1.00 96.62 87 TYR A C 1
ATOM 681 O O . TYR A 1 87 ? 3.759 2.546 11.136 1.00 96.62 87 TYR A O 1
ATOM 689 N N . PRO A 1 88 ? 4.938 3.739 9.632 1.00 96.31 88 PRO A N 1
ATOM 690 C CA . PRO A 1 88 ? 5.644 2.579 9.113 1.00 96.31 88 PRO A CA 1
ATOM 691 C C . PRO A 1 88 ? 6.783 2.157 10.047 1.00 96.31 88 PRO A C 1
ATOM 693 O O . PRO A 1 88 ? 7.390 2.974 10.745 1.00 96.31 88 PRO A O 1
ATOM 696 N N . TYR A 1 89 ? 7.167 0.886 9.980 1.00 94.50 89 TYR A N 1
ATOM 697 C CA . TYR A 1 89 ? 8.491 0.465 10.418 1.00 94.50 89 TYR A CA 1
ATOM 698 C C . TYR A 1 89 ? 9.532 0.906 9.387 1.00 94.50 89 TYR A C 1
ATOM 700 O O . TYR A 1 89 ? 9.657 0.316 8.313 1.00 94.50 89 TYR A O 1
ATOM 708 N N . ALA A 1 90 ? 10.305 1.936 9.736 1.00 89.00 90 ALA A N 1
ATOM 709 C CA . ALA A 1 90 ? 11.276 2.599 8.858 1.00 89.00 90 ALA A CA 1
ATOM 710 C C . ALA A 1 90 ? 12.230 1.643 8.113 1.00 89.00 90 ALA A C 1
ATOM 712 O O . ALA A 1 90 ? 12.611 1.881 6.969 1.00 89.00 90 ALA A O 1
ATOM 713 N N . ALA A 1 91 ? 12.615 0.529 8.742 1.00 88.19 91 ALA A N 1
ATOM 714 C CA . ALA A 1 91 ? 13.563 -0.417 8.160 1.00 88.19 91 ALA A CA 1
ATOM 715 C C . ALA A 1 91 ? 12.951 -1.350 7.090 1.00 88.19 91 ALA A C 1
ATOM 717 O O . ALA A 1 91 ? 13.688 -1.928 6.282 1.00 88.19 91 ALA A O 1
ATOM 718 N N . ASP A 1 92 ? 11.623 -1.484 7.050 1.00 91.88 92 ASP A N 1
ATOM 719 C CA . ASP A 1 92 ? 10.939 -2.559 6.323 1.00 91.88 92 ASP A CA 1
ATOM 720 C C . ASP A 1 92 ? 10.290 -2.132 5.017 1.00 91.88 92 ASP A C 1
ATOM 722 O O . ASP A 1 92 ? 10.148 -2.969 4.129 1.00 91.88 92 ASP A O 1
ATOM 726 N N . GLY A 1 93 ? 9.933 -0.859 4.857 1.00 94.25 93 GLY A N 1
ATOM 727 C CA . GLY A 1 93 ? 9.258 -0.426 3.640 1.00 94.25 93 GLY A CA 1
ATOM 728 C C . GLY A 1 93 ? 10.145 -0.563 2.400 1.00 94.25 93 GLY A C 1
ATOM 729 O O . GLY A 1 93 ? 11.368 -0.357 2.445 1.00 94.25 93 GLY A O 1
ATOM 730 N N . ARG A 1 94 ? 9.536 -0.962 1.283 1.00 95.06 94 ARG A N 1
ATOM 731 C CA . ARG A 1 94 ? 10.209 -1.221 0.004 1.00 95.06 94 ARG A CA 1
ATOM 732 C C . ARG A 1 94 ? 9.451 -0.563 -1.132 1.00 95.06 94 ARG A C 1
ATOM 734 O O . ARG A 1 94 ? 8.224 -0.532 -1.131 1.00 95.06 94 ARG A O 1
ATOM 741 N N . GLN A 1 95 ? 10.203 -0.068 -2.104 1.00 95.25 95 GLN A N 1
ATOM 742 C CA . GLN A 1 95 ? 9.676 0.499 -3.331 1.00 95.25 95 GLN A CA 1
ATOM 743 C C . GLN A 1 95 ? 10.429 -0.079 -4.526 1.00 95.25 95 GLN A C 1
ATOM 745 O O . GLN A 1 95 ? 11.652 -0.208 -4.505 1.00 95.25 95 GLN A O 1
ATOM 750 N N . LEU A 1 96 ? 9.685 -0.390 -5.580 1.00 93.94 96 LEU A N 1
ATOM 751 C CA . LEU A 1 96 ? 10.217 -0.678 -6.902 1.00 93.94 96 LEU A CA 1
ATOM 752 C C . LEU A 1 96 ? 9.646 0.350 -7.871 1.00 93.94 96 LEU A C 1
ATOM 754 O O . LEU A 1 96 ? 8.431 0.423 -8.034 1.00 93.94 96 LEU A O 1
ATOM 758 N N . LEU A 1 97 ? 10.512 1.148 -8.485 1.00 93.12 97 LEU A N 1
ATOM 759 C CA . LEU A 1 97 ? 10.144 2.126 -9.504 1.00 93.12 97 LEU A CA 1
ATOM 760 C C . LEU A 1 97 ? 10.642 1.641 -10.863 1.00 93.12 97 LEU A C 1
ATOM 762 O O . LEU A 1 97 ? 11.828 1.364 -11.007 1.00 93.12 97 LEU A O 1
ATOM 766 N N . SER A 1 98 ? 9.750 1.568 -11.841 1.00 91.38 98 SER A N 1
ATOM 767 C CA . SER A 1 98 ? 10.083 1.345 -13.245 1.00 91.38 98 SER A CA 1
ATOM 768 C C . SER A 1 98 ? 9.681 2.575 -14.044 1.00 91.38 98 SER A C 1
ATOM 770 O O . SER A 1 98 ? 8.553 3.060 -13.926 1.00 91.38 98 SER A O 1
ATOM 772 N N . ASP A 1 99 ? 10.606 3.095 -14.833 1.00 90.38 99 ASP A N 1
ATOM 773 C CA . ASP A 1 99 ? 10.410 4.237 -15.712 1.00 90.38 99 ASP A CA 1
ATOM 774 C C . ASP A 1 99 ? 11.169 4.021 -17.034 1.00 90.38 99 ASP A C 1
ATOM 776 O O . ASP A 1 99 ? 12.240 4.603 -17.224 1.00 90.38 99 ASP A O 1
ATOM 780 N N . PRO A 1 100 ? 10.616 3.206 -17.960 1.00 87.50 100 PRO A N 1
ATOM 781 C CA . PRO A 1 100 ? 11.309 2.697 -19.151 1.00 87.50 100 PRO A CA 1
ATOM 782 C C . PRO A 1 100 ? 11.977 3.755 -20.035 1.00 87.50 100 PRO A C 1
ATOM 784 O O . PRO A 1 100 ? 12.911 3.453 -20.773 1.00 87.50 100 PRO A O 1
ATOM 787 N N . CYS A 1 101 ? 11.486 4.994 -19.993 1.00 85.94 101 CYS A N 1
ATOM 788 C CA . CYS A 1 101 ? 12.024 6.099 -20.783 1.00 85.94 101 CYS A CA 1
ATOM 789 C C . CYS A 1 101 ? 13.260 6.763 -20.152 1.00 85.94 101 CYS A C 1
ATOM 791 O O . CYS A 1 101 ? 13.975 7.481 -20.846 1.00 85.94 101 CYS A O 1
ATOM 793 N N . ASN A 1 102 ? 13.508 6.552 -18.857 1.00 86.75 102 ASN A N 1
ATOM 794 C CA . ASN A 1 102 ? 14.611 7.166 -18.114 1.00 86.75 102 ASN A CA 1
ATOM 795 C C . ASN A 1 102 ? 15.543 6.141 -17.443 1.00 86.75 102 ASN A C 1
ATOM 797 O O . ASN A 1 102 ? 16.611 6.530 -16.972 1.00 86.75 102 ASN A O 1
ATOM 801 N N . ASP A 1 103 ? 15.150 4.865 -17.365 1.00 81.81 103 ASP A N 1
ATOM 802 C CA . ASP A 1 103 ? 15.862 3.819 -16.619 1.00 81.81 103 ASP A CA 1
ATOM 803 C C . ASP A 1 103 ? 16.498 2.723 -17.497 1.00 81.81 103 ASP A C 1
ATOM 805 O O . ASP A 1 103 ? 16.980 1.720 -16.970 1.00 81.81 103 ASP A O 1
ATOM 809 N N . ASP A 1 104 ? 16.501 2.898 -18.825 1.00 78.62 104 ASP A N 1
ATOM 810 C CA . ASP A 1 104 ? 16.982 1.916 -19.812 1.00 78.62 104 ASP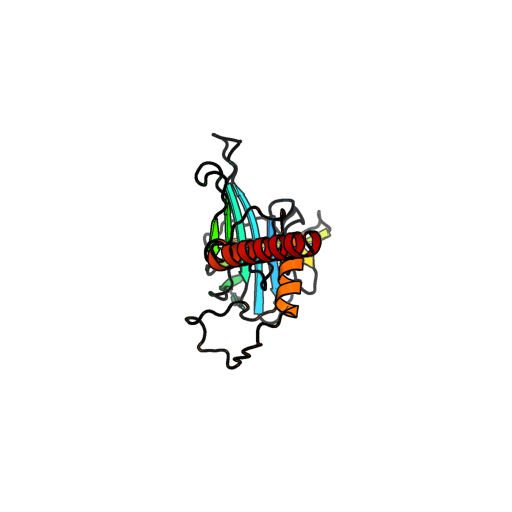 A CA 1
ATOM 811 C C . ASP A 1 104 ? 16.352 0.510 -19.646 1.00 78.62 104 ASP A C 1
ATOM 813 O O . ASP A 1 104 ? 16.926 -0.503 -20.056 1.00 78.62 104 ASP A O 1
ATOM 817 N N . GLY A 1 105 ? 15.158 0.430 -19.044 1.00 74.44 105 GLY A N 1
ATOM 818 C CA . GLY A 1 105 ? 14.445 -0.813 -18.752 1.00 74.44 105 GLY A CA 1
ATOM 819 C C . GLY A 1 105 ? 14.868 -1.508 -17.452 1.00 74.44 105 GLY A C 1
ATOM 820 O O . GLY A 1 105 ? 14.463 -2.652 -17.227 1.00 74.44 105 GLY A O 1
ATOM 821 N N . ILE A 1 106 ? 15.673 -0.860 -16.602 1.00 81.19 106 ILE A N 1
ATOM 822 C CA . ILE A 1 106 ? 16.143 -1.405 -15.321 1.00 81.19 106 ILE A CA 1
ATOM 823 C C . ILE A 1 106 ? 15.409 -0.731 -14.161 1.00 81.19 106 ILE A C 1
ATOM 825 O O . ILE A 1 106 ? 15.741 0.376 -13.736 1.00 81.19 106 ILE A O 1
ATOM 829 N N . SER A 1 107 ? 14.467 -1.458 -13.565 1.00 86.50 107 SER A N 1
ATOM 830 C CA . SER A 1 107 ? 13.700 -0.962 -12.424 1.00 86.50 107 SER A CA 1
ATOM 831 C C . SER A 1 107 ? 14.573 -0.745 -11.181 1.00 86.50 107 SER A C 1
ATOM 833 O O . SER A 1 107 ? 15.382 -1.591 -10.788 1.00 86.50 107 SER A O 1
ATOM 835 N N . VAL A 1 108 ? 14.357 0.374 -10.493 1.00 88.00 108 VAL A N 1
ATOM 836 C CA . VAL A 1 108 ? 15.087 0.766 -9.285 1.00 88.00 108 VAL A CA 1
ATOM 837 C C . VAL A 1 108 ? 14.383 0.233 -8.043 1.00 88.00 108 VAL A C 1
ATOM 839 O O . VAL A 1 108 ? 13.296 0.687 -7.685 1.00 88.00 108 VAL A O 1
ATOM 842 N N . TYR A 1 109 ? 15.038 -0.695 -7.345 1.00 89.56 109 TYR A N 1
ATOM 843 C CA . TYR A 1 109 ? 14.602 -1.190 -6.040 1.00 89.56 109 TYR A CA 1
ATOM 844 C C . TYR A 1 109 ? 15.253 -0.400 -4.896 1.00 89.56 109 TYR A C 1
ATOM 846 O O . TYR A 1 109 ? 16.484 -0.325 -4.793 1.00 89.56 109 TYR A O 1
ATOM 854 N N . SER A 1 110 ? 14.441 0.172 -4.010 1.00 90.56 110 SER A N 1
ATOM 855 C CA . SER A 1 110 ? 14.885 1.007 -2.895 1.00 90.56 110 SER A CA 1
ATOM 856 C C . SER A 1 110 ? 14.071 0.760 -1.622 1.00 90.56 110 SER A C 1
ATOM 858 O O . SER A 1 110 ? 13.032 0.097 -1.614 1.00 90.56 110 SER A O 1
ATOM 860 N N . ARG A 1 111 ? 14.573 1.280 -0.500 1.00 91.75 111 ARG A N 1
ATOM 861 C CA . ARG A 1 111 ? 13.796 1.351 0.740 1.00 91.75 111 ARG A CA 1
ATOM 862 C C . ARG A 1 111 ? 12.867 2.548 0.703 1.00 91.75 111 ARG A C 1
ATOM 864 O O . ARG A 1 111 ? 13.217 3.575 0.125 1.00 91.75 111 ARG A O 1
ATOM 871 N N . TYR A 1 112 ? 11.726 2.408 1.361 1.00 93.56 112 TYR A N 1
ATOM 872 C CA . TYR A 1 112 ? 10.682 3.418 1.355 1.00 93.56 112 TYR A CA 1
ATOM 873 C C . TYR A 1 112 ? 10.126 3.650 2.755 1.00 93.56 112 TYR A C 1
ATOM 875 O O . TYR A 1 112 ? 9.693 2.722 3.431 1.00 93.56 112 TYR A O 1
ATOM 883 N N . GLU A 1 113 ? 10.109 4.906 3.180 1.00 94.12 113 GLU A N 1
ATOM 884 C CA . GLU A 1 113 ? 9.581 5.329 4.471 1.00 94.12 113 GLU A CA 1
ATOM 885 C C . GLU A 1 113 ? 8.703 6.558 4.253 1.00 94.12 113 GLU A C 1
ATOM 887 O O . GLU A 1 113 ? 9.151 7.577 3.727 1.00 94.12 113 GLU A O 1
ATOM 892 N N . ASN A 1 114 ? 7.433 6.442 4.629 1.00 93.56 114 ASN A N 1
ATOM 893 C CA . ASN A 1 114 ? 6.467 7.517 4.526 1.00 93.56 114 ASN A CA 1
ATOM 894 C C . ASN A 1 114 ? 5.389 7.335 5.591 1.00 93.56 114 ASN A C 1
ATOM 896 O O . ASN A 1 114 ? 4.840 6.247 5.749 1.00 93.56 114 ASN A O 1
ATOM 900 N N . ILE A 1 115 ? 5.116 8.399 6.340 1.00 94.56 115 ILE A N 1
ATOM 901 C CA . ILE A 1 115 ? 3.983 8.431 7.259 1.00 94.56 115 ILE A CA 1
ATOM 902 C C . ILE A 1 115 ? 2.757 8.813 6.433 1.00 94.56 115 ILE A C 1
ATOM 904 O O . ILE A 1 115 ? 2.605 9.977 6.061 1.00 94.56 115 ILE A O 1
ATOM 908 N N . ASN A 1 116 ? 1.878 7.846 6.181 1.00 92.75 116 ASN A N 1
ATOM 909 C CA . ASN A 1 116 ? 0.639 8.101 5.457 1.00 92.75 116 ASN A CA 1
ATOM 910 C C . ASN A 1 116 ? -0.387 8.738 6.407 1.00 92.75 116 ASN A C 1
ATOM 912 O O . ASN A 1 116 ? -0.725 8.183 7.459 1.00 92.75 116 ASN A O 1
ATOM 916 N N . VAL A 1 117 ? -0.902 9.909 6.029 1.00 94.75 117 VAL A N 1
ATOM 917 C CA . VAL A 1 117 ? -1.947 10.618 6.777 1.00 94.75 117 VAL A CA 1
ATOM 918 C C . VAL A 1 117 ? -3.249 10.523 6.001 1.00 94.75 117 VAL A C 1
ATOM 920 O O . VAL A 1 117 ? -3.421 11.175 4.980 1.00 94.75 117 VAL A O 1
ATOM 923 N N . ILE A 1 118 ? -4.191 9.743 6.518 1.00 95.38 118 ILE A N 1
ATOM 924 C CA . ILE A 1 118 ? -5.547 9.676 5.984 1.00 95.38 118 ILE A CA 1
ATOM 925 C C . ILE A 1 118 ? -6.372 10.730 6.708 1.00 95.38 118 ILE A C 1
ATOM 927 O O . ILE A 1 118 ? -6.654 10.607 7.906 1.00 95.38 118 ILE A O 1
ATOM 931 N N . LYS A 1 119 ? -6.763 11.778 5.982 1.00 94.69 119 LYS A N 1
ATOM 932 C CA . LYS A 1 119 ? -7.490 12.915 6.552 1.00 94.69 119 LYS A CA 1
ATOM 933 C C . LYS A 1 119 ? -8.816 12.479 7.161 1.00 94.69 119 LYS A C 1
ATOM 935 O O . LYS A 1 119 ? -9.167 12.944 8.242 1.00 94.69 119 LYS A O 1
ATOM 940 N N . TRP A 1 120 ? -9.526 11.590 6.476 1.00 93.75 120 TRP A N 1
ATOM 941 C CA . TRP A 1 120 ? -10.706 10.903 6.985 1.00 93.75 120 TRP A CA 1
ATOM 942 C C . TRP A 1 120 ? -10.991 9.649 6.153 1.00 93.75 120 TRP A C 1
ATOM 944 O O . TRP A 1 120 ? -10.522 9.522 5.021 1.00 93.75 120 TRP A O 1
ATOM 954 N N . PHE A 1 121 ? -11.760 8.713 6.705 1.00 94.00 121 PHE A N 1
ATOM 955 C CA . PHE A 1 121 ? -12.242 7.546 5.969 1.00 94.00 121 PHE A CA 1
ATOM 956 C C . PHE A 1 121 ? -13.724 7.287 6.207 1.00 94.00 121 PHE A C 1
ATOM 958 O O . PHE A 1 121 ? -14.319 7.729 7.197 1.00 94.00 121 PHE A O 1
ATOM 965 N N . LEU A 1 122 ? -14.299 6.512 5.295 1.00 93.19 122 LEU A N 1
ATOM 966 C CA . LEU A 1 122 ? -15.689 6.099 5.321 1.00 93.19 122 LEU A CA 1
ATOM 967 C C . LEU A 1 122 ? -15.790 4.614 4.961 1.00 93.19 122 LEU A C 1
ATOM 969 O O . LEU A 1 122 ? -15.236 4.177 3.954 1.00 93.19 122 LEU A O 1
ATOM 973 N N . VAL A 1 123 ? -16.486 3.849 5.805 1.00 94.25 123 VAL A N 1
ATOM 974 C CA . VAL A 1 123 ? -16.834 2.446 5.549 1.00 94.25 123 VAL A CA 1
ATOM 975 C C . VAL A 1 123 ? -18.340 2.370 5.361 1.00 94.25 123 VAL A C 1
ATOM 977 O O . VAL A 1 123 ? -19.094 2.710 6.275 1.00 94.25 123 VAL A O 1
ATOM 980 N N . GLU A 1 124 ? -18.761 1.924 4.187 1.00 94.62 124 GLU A N 1
ATOM 981 C CA . GLU A 1 124 ? -20.163 1.820 3.783 1.00 94.62 124 GLU A CA 1
ATOM 982 C C . GLU A 1 124 ? -20.412 0.472 3.126 1.00 94.62 124 GLU A C 1
ATOM 984 O O . GLU A 1 124 ? -19.523 -0.073 2.482 1.00 94.62 124 GLU A O 1
ATOM 989 N N . PHE A 1 125 ? -21.626 -0.054 3.244 1.00 95.06 125 PHE A N 1
ATOM 990 C CA . PHE A 1 125 ?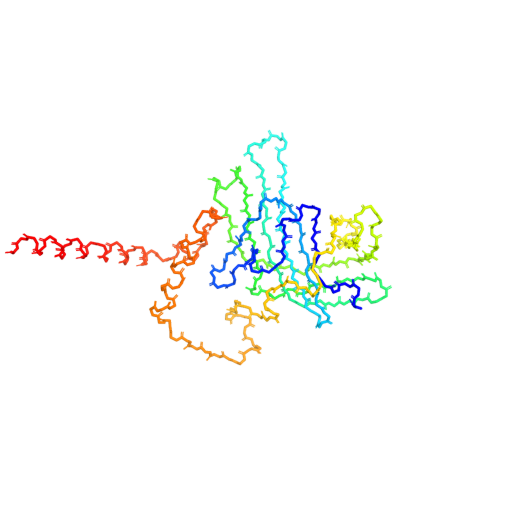 -22.029 -1.204 2.446 1.00 95.06 125 PHE A CA 1
ATOM 991 C C . PHE A 1 125 ? -22.329 -0.738 1.016 1.00 95.06 125 PHE A C 1
ATOM 993 O O . PHE A 1 125 ? -23.082 0.216 0.825 1.00 95.06 125 PHE A O 1
ATOM 1000 N N . ASP A 1 126 ? -21.717 -1.372 0.017 1.00 94.31 126 ASP A N 1
ATOM 1001 C CA . ASP A 1 126 ? -21.995 -1.095 -1.390 1.00 94.31 126 ASP A CA 1
ATOM 1002 C C . ASP A 1 126 ? -23.046 -2.078 -1.914 1.00 94.31 126 ASP A C 1
ATOM 1004 O O . ASP A 1 126 ? -22.743 -3.242 -2.177 1.00 94.31 126 ASP A O 1
ATOM 1008 N N . ASP A 1 127 ? -24.274 -1.594 -2.104 1.00 94.56 127 ASP A N 1
ATOM 1009 C CA . ASP A 1 127 ? -25.401 -2.393 -2.598 1.00 94.56 127 ASP A CA 1
ATOM 1010 C C . ASP A 1 127 ? -25.163 -2.985 -3.996 1.00 94.56 127 ASP A C 1
ATOM 1012 O O . ASP A 1 127 ? -25.732 -4.024 -4.331 1.00 94.56 127 ASP A O 1
ATOM 1016 N N . TYR A 1 128 ? -24.324 -2.352 -4.826 1.00 92.06 128 TYR A N 1
ATOM 1017 C CA . TYR A 1 128 ? -24.037 -2.839 -6.176 1.00 92.06 128 TYR A CA 1
ATOM 1018 C C . TYR A 1 128 ? -23.081 -4.037 -6.158 1.00 92.06 128 TYR A C 1
ATOM 1020 O O . TYR A 1 128 ? -23.261 -4.985 -6.923 1.00 92.06 128 TYR A O 1
ATOM 1028 N N . HIS A 1 129 ? -22.066 -4.005 -5.291 1.00 89.12 129 HIS A N 1
ATOM 1029 C CA . HIS A 1 129 ? -21.079 -5.084 -5.167 1.00 89.12 129 HIS A CA 1
ATOM 1030 C C . HIS A 1 129 ? -21.435 -6.107 -4.071 1.00 89.12 129 HIS A C 1
ATOM 1032 O O . HIS A 1 129 ? -20.857 -7.193 -4.043 1.00 89.12 129 HIS A O 1
ATOM 1038 N N . GLY A 1 130 ? -22.393 -5.793 -3.193 1.00 93.25 130 GLY A N 1
ATOM 1039 C CA . GLY A 1 130 ? -22.856 -6.663 -2.112 1.00 93.25 130 GLY A CA 1
ATOM 1040 C C . GLY A 1 130 ? -21.837 -6.858 -0.985 1.00 93.25 130 GLY A C 1
ATOM 1041 O O . GLY A 1 130 ? -21.857 -7.894 -0.319 1.00 93.25 130 GLY A O 1
ATOM 1042 N N . CYS A 1 131 ? -20.920 -5.909 -0.786 1.00 93.75 131 CYS A N 1
ATOM 1043 C CA . CYS A 1 131 ? -19.854 -5.998 0.210 1.00 93.75 131 CYS A CA 1
ATOM 1044 C C . CYS A 1 131 ? -19.508 -4.630 0.813 1.00 93.75 131 CYS A C 1
ATOM 1046 O O . CYS A 1 131 ? -19.867 -3.584 0.272 1.00 93.75 131 CYS A O 1
ATOM 1048 N N . ASP A 1 132 ? -18.801 -4.633 1.948 1.00 95.56 132 ASP A N 1
ATOM 1049 C CA . ASP A 1 132 ? -18.303 -3.394 2.546 1.00 95.56 132 ASP A CA 1
ATOM 1050 C C . ASP A 1 132 ? -17.264 -2.739 1.621 1.00 95.56 132 ASP A C 1
ATOM 1052 O O . ASP A 1 132 ? -16.334 -3.393 1.132 1.00 95.56 132 ASP A O 1
ATOM 1056 N N . ARG A 1 133 ? -17.385 -1.424 1.450 1.00 96.12 133 ARG A N 1
ATOM 1057 C CA . ARG A 1 133 ? -16.474 -0.547 0.721 1.00 96.12 133 ARG A CA 1
ATOM 1058 C C . ARG A 1 133 ? -15.804 0.429 1.682 1.00 96.12 133 ARG A C 1
ATOM 1060 O O . ARG A 1 133 ? -16.467 1.119 2.455 1.00 96.12 133 ARG A O 1
ATOM 1067 N N . LEU A 1 134 ? -14.485 0.526 1.578 1.00 96.12 134 LEU A N 1
ATOM 1068 C CA . LEU A 1 134 ? -13.643 1.492 2.264 1.00 96.12 134 LEU A CA 1
ATOM 1069 C C . LEU A 1 134 ? -13.229 2.600 1.291 1.00 96.12 134 LEU A C 1
ATOM 1071 O O . LEU A 1 134 ? -12.539 2.355 0.299 1.00 96.12 134 LEU A O 1
ATOM 1075 N N . ASN A 1 135 ? -13.618 3.827 1.622 1.00 95.81 135 ASN A N 1
ATOM 1076 C CA . ASN A 1 135 ? -13.164 5.043 0.964 1.00 95.81 135 ASN A CA 1
ATOM 1077 C C . ASN A 1 135 ? -12.168 5.756 1.880 1.00 95.81 135 ASN A C 1
ATOM 1079 O O . ASN A 1 135 ? -12.522 6.174 2.986 1.00 95.81 135 ASN A O 1
ATOM 1083 N N . LEU A 1 136 ? -10.929 5.893 1.414 1.00 95.88 136 LEU A N 1
ATOM 1084 C CA . LEU A 1 136 ? -9.886 6.662 2.086 1.00 95.88 136 LEU A CA 1
ATOM 1085 C C . LEU A 1 136 ? -9.713 8.012 1.395 1.00 95.88 136 LEU A C 1
ATOM 1087 O O . LEU A 1 136 ? -9.812 8.101 0.171 1.00 95.88 136 LEU A O 1
ATOM 1091 N N . TYR A 1 137 ? -9.425 9.043 2.181 1.00 96.00 137 TYR A N 1
ATOM 1092 C CA . TYR A 1 137 ? -9.108 10.374 1.682 1.00 96.00 137 TYR A CA 1
ATOM 1093 C C . TYR A 1 137 ? -7.708 10.740 2.143 1.00 96.00 137 TYR A C 1
ATOM 1095 O O . TYR A 1 137 ? -7.414 10.685 3.342 1.00 96.00 137 TYR A O 1
ATOM 1103 N N . ASP A 1 138 ? -6.858 11.081 1.181 1.00 94.44 138 ASP A N 1
ATOM 1104 C CA . ASP A 1 138 ? -5.451 11.391 1.408 1.00 94.44 138 ASP A CA 1
ATOM 1105 C C . ASP A 1 138 ? -5.303 12.656 2.276 1.00 94.44 138 ASP A C 1
ATOM 1107 O O . ASP A 1 138 ? -6.288 13.311 2.641 1.00 94.44 138 ASP A O 1
ATOM 1111 N N . TRP A 1 139 ? -4.078 13.017 2.639 1.00 94.19 139 TRP A N 1
ATOM 1112 C CA . TRP A 1 139 ? -3.787 14.124 3.553 1.00 94.19 139 TRP A CA 1
ATOM 1113 C C . TRP A 1 139 ? -4.348 15.473 3.065 1.00 94.19 139 TRP A C 1
ATOM 1115 O O . TRP A 1 139 ? -4.765 16.311 3.872 1.00 94.19 139 TRP A O 1
ATOM 1125 N N . ASP A 1 140 ? -4.416 15.675 1.746 1.00 94.19 140 ASP A N 1
ATOM 1126 C CA . ASP A 1 140 ? -4.994 16.859 1.102 1.00 94.19 140 ASP A CA 1
ATOM 1127 C C . ASP A 1 140 ? -6.537 16.811 1.041 1.00 94.19 140 ASP A C 1
ATOM 1129 O O . ASP A 1 140 ? -7.207 17.837 0.889 1.00 94.19 140 ASP A O 1
ATOM 1133 N N . GLY A 1 141 ? -7.127 15.643 1.298 1.00 93.44 141 GLY A N 1
ATOM 1134 C CA . GLY A 1 141 ? -8.553 15.358 1.202 1.00 93.44 141 GLY A CA 1
ATOM 1135 C C . GLY A 1 141 ? -8.993 14.857 -0.171 1.00 93.44 141 GLY A C 1
ATOM 1136 O O . GLY A 1 141 ? -10.198 14.716 -0.385 1.00 93.44 141 GLY A O 1
ATOM 1137 N N . SER A 1 142 ? -8.064 14.598 -1.092 1.00 95.62 142 SER A N 1
ATOM 1138 C CA . SER A 1 142 ? -8.367 13.931 -2.354 1.00 95.62 142 SER A CA 1
ATOM 1139 C C . SER A 1 142 ? -8.811 12.482 -2.095 1.00 95.62 142 SER A C 1
ATOM 1141 O O . SER A 1 142 ? -8.278 11.811 -1.206 1.00 95.62 142 SER A O 1
ATOM 1143 N N . PRO A 1 143 ? -9.834 11.981 -2.811 1.00 95.50 143 PRO A N 1
ATOM 1144 C CA . PRO A 1 143 ? -10.276 10.605 -2.646 1.00 95.50 143 PRO A CA 1
ATOM 1145 C C . PRO A 1 143 ? -9.243 9.641 -3.234 1.00 95.50 143 PRO A C 1
ATOM 1147 O O . PRO A 1 143 ? -8.820 9.786 -4.382 1.00 95.50 143 PRO A O 1
ATOM 1150 N N . MET A 1 144 ? -8.892 8.609 -2.473 1.00 94.56 144 MET A N 1
ATOM 1151 C CA . MET A 1 144 ? -8.175 7.450 -2.997 1.00 94.56 144 MET A CA 1
ATOM 1152 C C . MET A 1 144 ? -9.136 6.544 -3.775 1.00 94.56 144 MET A C 1
ATOM 1154 O O . MET A 1 144 ? -10.360 6.648 -3.659 1.00 94.56 144 MET A O 1
ATOM 1158 N N . GLN A 1 145 ? -8.587 5.618 -4.564 1.00 93.94 145 GLN A N 1
ATOM 1159 C CA . GLN A 1 145 ? -9.414 4.607 -5.220 1.00 93.94 145 GLN A CA 1
ATOM 1160 C C . GLN A 1 145 ? -10.200 3.788 -4.177 1.00 93.94 145 GLN A C 1
ATOM 1162 O O . GLN A 1 145 ? -9.622 3.382 -3.164 1.00 93.94 145 GLN A O 1
ATOM 1167 N N . PRO A 1 146 ? -11.501 3.537 -4.410 1.00 95.56 146 PRO A N 1
ATOM 1168 C CA . PRO A 1 146 ? -12.324 2.783 -3.479 1.00 95.56 146 PRO A CA 1
ATOM 1169 C C . PRO A 1 146 ? -11.812 1.349 -3.368 1.00 95.56 146 PRO A C 1
ATOM 1171 O O . PRO A 1 146 ? -11.411 0.731 -4.363 1.00 95.56 146 PRO A O 1
ATOM 1174 N N . MET A 1 147 ? -11.861 0.816 -2.155 1.00 96.75 147 MET A N 1
ATOM 1175 C CA . MET A 1 147 ? -11.481 -0.558 -1.862 1.00 96.75 147 MET A CA 1
ATOM 1176 C C . MET A 1 147 ? -12.670 -1.328 -1.310 1.00 96.75 147 MET A C 1
ATOM 1178 O O . MET A 1 147 ? -13.544 -0.757 -0.670 1.00 96.75 147 MET A O 1
ATOM 1182 N N . TYR A 1 148 ? -12.681 -2.631 -1.527 1.00 96.62 148 TYR A N 1
ATOM 1183 C CA . TYR A 1 148 ? -13.724 -3.548 -1.098 1.00 96.62 148 TYR A CA 1
ATOM 1184 C C . TYR A 1 148 ? -13.124 -4.584 -0.165 1.00 96.62 148 TYR A C 1
ATOM 1186 O O . TYR A 1 148 ? -11.959 -4.968 -0.317 1.00 96.62 148 TYR A O 1
ATOM 1194 N N . ILE A 1 149 ? -13.903 -5.027 0.816 1.00 96.12 149 ILE A N 1
ATOM 1195 C CA . ILE A 1 149 ? -13.435 -6.039 1.754 1.00 96.12 149 ILE A CA 1
ATOM 1196 C C . ILE A 1 149 ? -13.173 -7.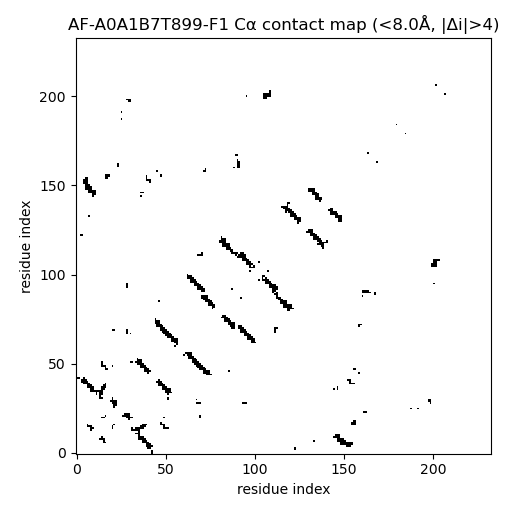364 1.024 1.00 96.12 149 ILE A C 1
ATOM 1198 O O . ILE A 1 149 ? -14.035 -7.892 0.324 1.00 96.12 149 ILE A O 1
ATOM 1202 N N . ALA A 1 150 ? -11.967 -7.900 1.191 1.00 95.62 150 ALA A N 1
ATOM 1203 C CA . ALA A 1 150 ? -11.539 -9.174 0.621 1.00 95.62 150 ALA A CA 1
ATOM 1204 C C . ALA A 1 150 ? -11.419 -10.273 1.679 1.00 95.62 150 ALA A C 1
ATOM 1206 O O . ALA A 1 150 ? -11.855 -11.397 1.443 1.00 95.62 150 ALA A O 1
ATOM 1207 N N . TYR A 1 151 ? -10.849 -9.953 2.845 1.00 94.94 151 TYR A N 1
ATOM 1208 C CA . TYR A 1 151 ? -10.626 -10.923 3.919 1.00 94.94 151 TYR A CA 1
ATO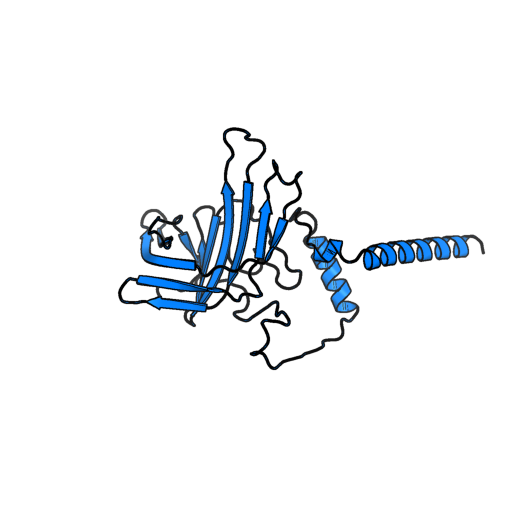M 1209 C C . TYR A 1 151 ? -10.949 -10.332 5.294 1.00 94.94 151 TYR A C 1
ATOM 1211 O O . TYR A 1 151 ? -10.581 -9.197 5.594 1.00 94.94 151 TYR A O 1
ATOM 1219 N N . LYS A 1 152 ? -11.618 -11.129 6.133 1.00 93.19 152 LYS A N 1
ATOM 1220 C CA . LYS A 1 152 ? -11.815 -10.921 7.577 1.00 93.19 152 LYS A CA 1
ATOM 1221 C C . LYS A 1 152 ? -11.670 -12.304 8.239 1.00 93.19 152 LYS A C 1
ATOM 1223 O O . LYS A 1 152 ? -12.545 -13.139 8.002 1.00 93.19 152 LYS A O 1
ATOM 1228 N N . PRO A 1 153 ? -10.594 -12.609 8.995 1.00 92.75 153 PRO A N 1
ATOM 1229 C CA . PRO A 1 153 ? -9.525 -11.722 9.487 1.00 92.75 153 PRO A CA 1
ATOM 1230 C C . PRO A 1 153 ? -8.578 -11.197 8.385 1.00 92.75 153 PRO A C 1
ATOM 1232 O O . PRO A 1 153 ? -8.565 -11.754 7.285 1.00 92.75 153 PRO A O 1
ATOM 1235 N N . PRO A 1 154 ? -7.803 -10.125 8.652 1.00 95.38 154 PRO A N 1
ATOM 1236 C CA . PRO A 1 154 ? -6.867 -9.545 7.687 1.00 95.38 154 PRO A CA 1
ATOM 1237 C C . PRO A 1 154 ? -5.716 -10.499 7.335 1.00 95.38 154 PRO A C 1
ATOM 1239 O O . PRO A 1 154 ? -5.211 -11.242 8.175 1.00 95.38 154 PRO A O 1
ATOM 1242 N N . VAL A 1 155 ? -5.263 -10.424 6.086 1.00 94.62 155 VAL A N 1
ATOM 1243 C CA . VAL A 1 155 ? -4.086 -11.115 5.551 1.00 94.62 155 VAL A CA 1
ATOM 1244 C C . VAL A 1 155 ? -2.944 -10.111 5.412 1.00 94.62 155 VAL A C 1
ATOM 1246 O O . VAL A 1 155 ? -2.982 -9.243 4.544 1.00 94.62 155 VAL A O 1
ATOM 1249 N N . MET A 1 156 ? -1.919 -10.233 6.251 1.00 94.94 156 MET A N 1
ATOM 1250 C CA . MET A 1 156 ? -0.716 -9.392 6.223 1.00 94.94 156 MET A CA 1
ATOM 1251 C C . MET A 1 156 ? 0.510 -10.168 6.717 1.00 94.94 156 MET A C 1
ATOM 1253 O O . MET A 1 156 ? 0.372 -11.277 7.246 1.00 94.94 156 MET A O 1
ATOM 1257 N N . LEU A 1 157 ? 1.711 -9.622 6.517 1.00 94.81 157 LEU A N 1
ATOM 1258 C CA . LEU A 1 157 ? 2.938 -10.188 7.084 1.00 94.81 157 LEU A CA 1
ATOM 1259 C C . LEU A 1 157 ? 2.990 -10.007 8.618 1.00 94.81 157 LEU A C 1
ATOM 1261 O O . LEU A 1 157 ? 2.160 -9.298 9.193 1.00 94.81 157 LEU A O 1
ATOM 1265 N N . PRO A 1 158 ? 3.923 -10.684 9.320 1.00 93.12 158 PRO A N 1
ATOM 1266 C CA . PRO A 1 158 ? 4.045 -10.562 10.771 1.00 93.12 158 PRO A CA 1
ATOM 1267 C C . PRO A 1 158 ? 4.213 -9.109 11.241 1.00 93.12 158 PRO A C 1
ATOM 1269 O O . PRO A 1 158 ? 5.045 -8.374 10.717 1.00 93.12 158 PRO A O 1
ATOM 1272 N N . THR A 1 159 ? 3.480 -8.740 12.294 1.00 91.81 159 THR A N 1
ATOM 1273 C CA . THR A 1 159 ? 3.374 -7.390 12.882 1.00 91.81 159 THR A CA 1
ATOM 1274 C C . THR A 1 159 ? 4.592 -6.984 13.727 1.00 91.81 159 THR A C 1
ATOM 1276 O O . THR A 1 159 ? 4.487 -6.507 14.856 1.00 91.81 159 THR A O 1
ATOM 1279 N N . GLN A 1 160 ? 5.789 -7.206 13.192 1.00 90.88 160 GLN A N 1
ATOM 1280 C CA . GLN A 1 160 ? 7.065 -6.908 13.837 1.00 90.88 160 GLN A CA 1
ATOM 1281 C C . GLN A 1 160 ? 8.073 -6.403 12.808 1.00 90.88 160 GLN A C 1
ATOM 1283 O O . GLN A 1 160 ? 7.939 -6.681 11.621 1.00 90.88 160 GLN A O 1
ATOM 1288 N N . VAL A 1 161 ? 9.134 -5.740 13.266 1.00 91.00 161 VAL A N 1
ATOM 1289 C CA . VAL A 1 161 ? 10.232 -5.342 12.376 1.00 91.00 161 VAL A CA 1
ATOM 1290 C C . VAL A 1 161 ? 10.874 -6.589 11.752 1.00 91.00 161 VAL A C 1
ATOM 1292 O O . VAL A 1 161 ? 11.340 -7.477 12.470 1.00 91.00 161 VAL A O 1
ATOM 1295 N N . MET A 1 162 ? 10.894 -6.664 10.422 1.00 88.19 162 MET A N 1
ATOM 1296 C CA . MET A 1 162 ? 11.342 -7.839 9.664 1.00 88.19 162 MET A CA 1
ATOM 1297 C C . MET A 1 162 ? 12.804 -7.740 9.216 1.00 88.19 162 MET A C 1
ATOM 1299 O O . MET A 1 162 ? 13.517 -8.742 9.218 1.00 88.19 162 MET A O 1
ATOM 1303 N N . ASN A 1 163 ? 13.261 -6.538 8.863 1.00 85.19 163 ASN A N 1
ATOM 1304 C CA . ASN A 1 163 ? 14.583 -6.255 8.311 1.00 85.19 163 ASN A CA 1
ATOM 1305 C C . ASN A 1 163 ? 15.312 -5.195 9.151 1.00 85.19 163 ASN A C 1
ATOM 1307 O O . ASN A 1 163 ? 15.564 -4.088 8.663 1.00 85.19 163 ASN A O 1
ATOM 1311 N N . PRO A 1 164 ? 15.670 -5.502 10.414 1.00 80.75 164 PRO A N 1
ATOM 1312 C CA . PRO A 1 164 ? 16.337 -4.546 11.287 1.00 80.75 164 PRO A CA 1
ATOM 1313 C C . PRO A 1 164 ? 17.660 -4.084 10.673 1.00 80.75 164 PRO A C 1
ATOM 1315 O O . PRO A 1 164 ? 18.430 -4.858 10.096 1.00 80.75 164 PRO A O 1
ATOM 1318 N N . THR A 1 165 ? 17.930 -2.789 10.804 1.00 72.62 165 THR A N 1
ATOM 1319 C CA . THR A 1 165 ? 19.224 -2.207 10.442 1.00 72.62 165 THR A CA 1
ATOM 1320 C C . THR A 1 165 ? 19.886 -1.640 11.670 1.00 72.62 165 THR A C 1
ATOM 1322 O O . THR A 1 165 ? 19.203 -1.185 12.579 1.00 72.62 165 THR A O 1
ATOM 1325 N N . SER A 1 166 ? 21.217 -1.623 11.682 1.00 54.91 166 SER A N 1
ATOM 1326 C CA . SER A 1 166 ? 22.017 -1.227 12.846 1.00 54.91 166 SER A CA 1
ATOM 1327 C C . SER A 1 166 ? 21.722 0.182 13.393 1.00 54.91 166 SER A C 1
ATOM 1329 O O . SER A 1 166 ? 22.218 0.516 14.461 1.00 54.91 166 SER A O 1
ATOM 1331 N N . ALA A 1 167 ? 20.947 1.009 12.680 1.00 53.06 167 ALA A N 1
ATOM 1332 C CA . ALA A 1 167 ? 20.477 2.322 13.127 1.00 53.06 167 ALA A CA 1
ATOM 1333 C C . ALA A 1 167 ? 19.059 2.314 13.749 1.00 53.06 167 ALA A C 1
ATOM 1335 O O . ALA A 1 167 ? 18.703 3.264 14.437 1.00 53.06 167 ALA A O 1
ATOM 1336 N N . ALA A 1 168 ? 18.262 1.262 13.529 1.00 46.94 168 ALA A N 1
ATOM 1337 C CA . ALA A 1 168 ? 16.893 1.103 14.036 1.00 46.94 168 ALA A CA 1
ATOM 1338 C C . ALA A 1 168 ? 16.809 0.221 15.304 1.00 46.94 168 ALA A C 1
ATOM 1340 O O . ALA A 1 168 ? 15.756 0.130 15.934 1.00 46.94 168 ALA A O 1
ATOM 1341 N N . ASP A 1 169 ? 17.919 -0.409 15.699 1.00 42.66 169 ASP A N 1
ATOM 1342 C CA . ASP A 1 169 ? 18.000 -1.300 16.857 1.00 42.66 169 ASP A CA 1
ATOM 1343 C C . ASP A 1 169 ? 18.391 -0.546 18.137 1.00 42.66 169 ASP A C 1
ATOM 1345 O O . ASP A 1 169 ? 19.544 -0.553 18.568 1.00 42.66 169 ASP A O 1
ATOM 1349 N N . THR A 1 170 ? 17.411 0.053 18.810 1.00 37.66 170 THR A N 1
ATOM 1350 C CA . THR A 1 170 ? 17.481 0.244 20.274 1.00 37.66 170 THR A CA 1
ATOM 1351 C C . THR A 1 170 ? 16.365 -0.486 21.029 1.00 37.66 170 THR A C 1
ATOM 1353 O O . THR A 1 170 ? 16.275 -0.358 22.246 1.00 37.66 170 THR A O 1
ATOM 1356 N N . GLY A 1 171 ? 15.556 -1.314 20.348 1.00 38.41 171 GLY A N 1
ATOM 1357 C CA . GLY A 1 171 ? 14.347 -1.910 20.936 1.00 38.41 171 GLY A CA 1
ATOM 1358 C C . GLY A 1 171 ? 14.211 -3.438 20.948 1.00 38.41 171 GLY A C 1
ATOM 1359 O O . GLY A 1 171 ? 13.339 -3.929 21.658 1.00 38.41 171 GLY A O 1
ATOM 1360 N N . ALA A 1 172 ? 15.026 -4.218 20.227 1.00 38.62 172 ALA A N 1
ATOM 1361 C CA . ALA A 1 172 ? 14.838 -5.673 20.139 1.00 38.62 172 ALA A CA 1
ATOM 1362 C C . ALA A 1 172 ? 16.047 -6.457 20.677 1.00 38.62 172 ALA A C 1
ATOM 1364 O O . ALA A 1 172 ? 16.979 -6.831 19.965 1.00 38.62 172 ALA A O 1
ATOM 1365 N N . LEU A 1 173 ? 16.006 -6.740 21.980 1.00 39.53 173 LEU A N 1
ATOM 1366 C CA . LEU A 1 173 ? 16.818 -7.768 22.630 1.00 39.53 173 LEU A CA 1
ATOM 1367 C C . LEU A 1 173 ? 16.507 -9.136 22.002 1.00 39.53 173 LEU A C 1
ATOM 1369 O O . LEU A 1 173 ? 15.487 -9.747 22.306 1.00 39.53 173 LEU A O 1
ATOM 1373 N N . GLY A 1 174 ? 17.389 -9.630 21.135 1.00 33.47 174 GLY A N 1
ATOM 1374 C CA . GLY A 1 174 ? 17.195 -10.951 20.538 1.00 33.47 174 GLY A CA 1
ATOM 1375 C C . GLY A 1 174 ? 18.180 -11.308 19.439 1.00 33.47 174 GLY A C 1
ATOM 1376 O O . GLY A 1 174 ? 17.783 -11.830 18.403 1.00 33.47 174 GLY A O 1
ATOM 1377 N N . ALA A 1 175 ? 19.470 -11.041 19.643 1.00 45.81 175 ALA A N 1
ATOM 1378 C CA . ALA A 1 175 ? 20.524 -11.507 18.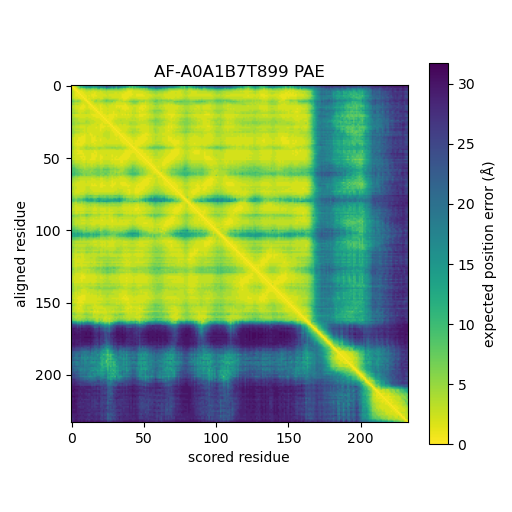751 1.00 45.81 175 ALA A CA 1
ATOM 1379 C C . ALA A 1 175 ? 20.548 -13.047 18.677 1.00 45.81 175 ALA A C 1
ATOM 1381 O O . ALA A 1 175 ? 21.288 -13.705 19.406 1.00 45.81 175 ALA A O 1
ATOM 1382 N N . SER A 1 176 ? 19.797 -13.641 17.749 1.00 37.44 176 SER A N 1
ATOM 1383 C CA . SER A 1 176 ? 20.073 -14.997 17.288 1.00 37.44 176 SER A CA 1
ATOM 1384 C C . SER A 1 176 ? 20.960 -14.903 16.055 1.00 37.44 176 SER A C 1
ATOM 1386 O O . SER A 1 176 ? 20.498 -14.822 14.917 1.00 37.44 176 SER A O 1
ATOM 1388 N N . LYS A 1 177 ? 22.278 -14.923 16.287 1.00 40.25 177 LYS A N 1
ATOM 1389 C CA . LYS A 1 177 ? 23.272 -15.298 15.273 1.00 40.25 177 LYS A CA 1
ATOM 1390 C C . LYS A 1 177 ? 23.005 -16.749 14.855 1.00 40.25 177 LYS A C 1
ATOM 1392 O O . LYS A 1 177 ? 23.732 -17.663 15.244 1.00 40.25 177 LYS A O 1
ATOM 1397 N N . LYS A 1 178 ? 21.956 -16.996 14.069 1.00 43.84 178 LYS A N 1
ATOM 1398 C CA . LYS A 1 178 ? 21.729 -18.309 13.471 1.00 43.84 178 LYS A CA 1
ATOM 1399 C C . LYS A 1 178 ? 22.807 -18.488 12.405 1.00 43.84 178 LYS A C 1
ATOM 1401 O O . LYS A 1 178 ? 22.780 -17.833 11.365 1.00 43.84 178 LYS A O 1
ATOM 1406 N N . LYS A 1 179 ? 23.809 -19.326 12.707 1.00 41.53 179 LYS A N 1
ATOM 1407 C CA . LYS A 1 179 ? 24.834 -19.780 11.753 1.00 41.53 179 LYS A CA 1
ATOM 1408 C C . LYS A 1 179 ? 24.145 -20.090 10.421 1.00 41.53 179 LYS A C 1
ATOM 1410 O O . LYS A 1 179 ? 23.271 -20.955 10.373 1.00 41.53 179 LYS A O 1
ATOM 1415 N N . ARG A 1 180 ? 24.523 -19.366 9.363 1.00 49.22 180 ARG A N 1
ATOM 1416 C CA . ARG A 1 180 ? 24.046 -19.560 7.987 1.00 49.22 180 ARG A CA 1
ATOM 1417 C C . ARG A 1 180 ? 24.512 -20.938 7.498 1.00 49.22 180 ARG A C 1
ATOM 1419 O O . ARG A 1 180 ? 25.583 -21.068 6.922 1.00 49.22 180 ARG A O 1
ATOM 1426 N N . GLY A 1 181 ? 23.762 -21.985 7.832 1.00 50.06 181 GLY A N 1
ATOM 1427 C CA . GLY A 1 181 ? 24.037 -23.352 7.394 1.00 50.06 181 GLY A CA 1
ATOM 1428 C C . GLY A 1 181 ? 23.681 -23.557 5.921 1.00 50.06 181 GLY A C 1
ATOM 1429 O O . GLY A 1 181 ? 22.815 -22.869 5.380 1.00 50.06 181 GLY A O 1
ATOM 1430 N N . LEU A 1 182 ? 24.307 -24.552 5.289 1.00 52.44 182 LEU A N 1
ATOM 1431 C CA . LEU A 1 182 ? 24.119 -24.918 3.877 1.00 52.44 182 LEU A CA 1
ATOM 1432 C C . LEU A 1 182 ? 22.643 -25.183 3.503 1.00 52.44 182 LEU A C 1
ATOM 1434 O O . LEU A 1 182 ? 22.219 -24.902 2.386 1.00 52.44 182 LEU A O 1
ATOM 1438 N N . ALA A 1 183 ? 21.838 -25.668 4.455 1.00 50.53 183 ALA A N 1
ATOM 1439 C CA . ALA A 1 183 ? 20.396 -25.862 4.283 1.00 50.53 183 ALA A CA 1
ATOM 1440 C C . ALA A 1 183 ? 19.644 -24.540 4.036 1.00 50.53 183 ALA A C 1
ATOM 1442 O O . ALA A 1 183 ? 18.749 -24.495 3.197 1.00 50.53 183 ALA A O 1
ATOM 1443 N N . GLY A 1 184 ? 20.048 -23.453 4.703 1.00 56.69 184 GLY A N 1
ATOM 1444 C CA . GLY A 1 184 ? 19.488 -22.119 4.468 1.00 56.69 184 GLY A CA 1
ATOM 1445 C C . GLY A 1 184 ? 19.886 -21.552 3.105 1.00 56.69 184 GLY A C 1
ATOM 1446 O O . GLY A 1 184 ? 19.080 -20.889 2.461 1.00 56.69 184 GLY A O 1
ATOM 1447 N N . VAL A 1 185 ? 21.095 -21.876 2.631 1.00 61.94 185 VAL A N 1
ATOM 1448 C CA . VAL A 1 185 ? 21.563 -21.505 1.286 1.00 61.94 185 VAL A CA 1
ATOM 1449 C C . VAL A 1 185 ? 20.770 -22.250 0.210 1.00 61.94 185 VAL A C 1
ATOM 1451 O O . VAL A 1 185 ? 20.277 -21.620 -0.717 1.00 61.94 185 VAL A O 1
ATOM 1454 N N . ARG A 1 186 ? 20.571 -23.570 0.347 1.00 66.00 186 ARG A N 1
ATOM 1455 C CA . ARG A 1 186 ? 19.786 -24.369 -0.612 1.00 66.00 186 ARG A CA 1
ATOM 1456 C C . ARG A 1 186 ? 18.342 -23.880 -0.725 1.00 66.00 186 ARG A C 1
ATOM 1458 O O . ARG A 1 186 ? 17.816 -23.815 -1.831 1.00 66.00 186 ARG A O 1
ATOM 1465 N N . GLU A 1 187 ? 17.713 -23.543 0.398 1.00 68.94 187 GLU A N 1
ATOM 1466 C CA . GLU A 1 187 ? 16.333 -23.052 0.406 1.00 68.94 187 GLU A CA 1
ATOM 1467 C C . GLU A 1 187 ? 16.216 -21.667 -0.239 1.00 68.94 187 GLU A C 1
ATOM 1469 O O . GLU A 1 187 ? 15.315 -21.436 -1.040 1.00 68.94 187 GLU A O 1
ATOM 1474 N N . ARG A 1 188 ? 17.185 -20.783 0.025 1.00 60.88 188 ARG A N 1
ATOM 1475 C CA . ARG A 1 188 ? 17.285 -19.474 -0.629 1.00 60.88 188 ARG A CA 1
ATOM 1476 C C . ARG A 1 188 ? 17.519 -19.596 -2.136 1.00 60.88 188 ARG A C 1
ATOM 1478 O O . ARG A 1 188 ? 16.885 -18.889 -2.899 1.00 60.88 188 ARG A O 1
ATOM 1485 N N . VAL A 1 189 ? 18.367 -20.525 -2.583 1.00 65.81 189 VAL A N 1
ATOM 1486 C CA . VAL A 1 189 ? 18.596 -20.773 -4.020 1.00 65.81 189 VAL A CA 1
ATOM 1487 C C . VAL A 1 189 ? 17.336 -21.310 -4.704 1.00 65.81 189 VAL A C 1
ATOM 1489 O O . VAL A 1 189 ? 16.998 -20.854 -5.792 1.00 65.81 189 VAL A O 1
ATOM 1492 N N . LYS A 1 190 ? 16.606 -22.244 -4.078 1.00 71.44 190 LYS A N 1
ATOM 1493 C CA . LYS A 1 190 ? 15.327 -22.738 -4.618 1.00 71.44 190 LYS A CA 1
ATOM 1494 C C . LYS A 1 190 ? 14.287 -21.626 -4.734 1.00 71.44 190 LYS A C 1
ATOM 1496 O O . LYS A 1 190 ? 13.605 -21.547 -5.750 1.00 71.44 190 LYS A O 1
ATOM 1501 N N . ARG A 1 191 ? 14.177 -20.774 -3.711 1.00 61.94 191 ARG A N 1
ATOM 1502 C CA . ARG A 1 191 ? 13.250 -19.636 -3.708 1.00 61.94 191 ARG A CA 1
ATOM 1503 C C . ARG A 1 191 ? 13.647 -18.565 -4.715 1.00 61.94 191 ARG A C 1
ATOM 1505 O O . ARG A 1 191 ? 12.801 -18.136 -5.485 1.00 61.94 191 ARG A O 1
ATOM 1512 N N . HIS A 1 192 ? 14.935 -18.249 -4.823 1.00 63.62 192 HIS A N 1
ATOM 1513 C CA . HIS A 1 192 ? 15.457 -17.391 -5.884 1.00 63.62 192 HIS A CA 1
ATOM 1514 C C . HIS A 1 192 ? 15.116 -17.939 -7.277 1.00 63.62 192 HIS A C 1
ATOM 1516 O O . HIS A 1 192 ? 14.651 -17.198 -8.132 1.00 63.62 192 HIS A O 1
ATOM 1522 N N . ALA A 1 193 ? 15.287 -19.244 -7.512 1.00 64.56 193 ALA A N 1
ATOM 1523 C CA . ALA A 1 193 ? 14.916 -19.867 -8.783 1.00 64.56 193 ALA A CA 1
ATOM 1524 C C . ALA A 1 193 ? 13.400 -19.818 -9.058 1.00 64.56 193 ALA A C 1
ATOM 1526 O O . ALA A 1 193 ? 13.005 -19.667 -10.208 1.00 64.56 193 ALA A O 1
ATOM 1527 N N . TYR A 1 194 ? 12.560 -19.915 -8.024 1.00 65.62 194 TYR A N 1
ATOM 1528 C CA . TYR A 1 194 ? 11.104 -19.751 -8.132 1.00 65.62 194 TYR A CA 1
ATOM 1529 C C . TYR A 1 194 ? 10.683 -18.299 -8.404 1.00 65.62 194 TYR A C 1
ATOM 1531 O O . TYR A 1 194 ? 9.707 -18.056 -9.111 1.00 65.62 194 TYR A O 1
ATOM 1539 N N . ASN A 1 195 ? 11.428 -17.343 -7.856 1.00 59.06 195 ASN A N 1
ATOM 1540 C CA . ASN A 1 195 ? 11.193 -15.914 -8.033 1.00 59.06 195 ASN A CA 1
ATOM 1541 C C . ASN A 1 195 ? 11.795 -15.368 -9.341 1.00 59.06 195 ASN A C 1
ATOM 1543 O O . ASN A 1 195 ? 11.439 -14.271 -9.770 1.00 59.06 195 ASN A O 1
ATOM 1547 N N . ASN A 1 196 ? 12.668 -16.135 -9.999 1.00 62.28 196 ASN A N 1
ATOM 1548 C CA . ASN A 1 196 ? 13.294 -15.767 -11.262 1.00 62.28 196 ASN A CA 1
ATOM 1549 C C . ASN A 1 196 ? 12.234 -15.563 -12.362 1.00 62.28 196 ASN A C 1
ATOM 1551 O O . ASN A 1 196 ? 11.483 -16.484 -12.682 1.00 62.28 196 ASN A O 1
ATOM 1555 N N . GLY A 1 197 ? 12.174 -14.357 -12.935 1.00 61.59 197 GLY A N 1
ATOM 1556 C CA . GLY A 1 197 ? 11.204 -13.980 -13.972 1.00 61.59 197 GLY A CA 1
ATOM 1557 C C . GLY A 1 197 ? 9.864 -13.435 -13.463 1.00 61.59 197 GLY A C 1
ATOM 1558 O O . GLY A 1 197 ? 9.008 -13.113 -14.281 1.00 61.59 197 GLY A O 1
ATOM 1559 N N . ARG A 1 198 ? 9.660 -13.309 -12.142 1.00 62.78 198 ARG A N 1
ATOM 1560 C CA . ARG A 1 198 ? 8.507 -12.573 -11.577 1.00 62.78 198 ARG A CA 1
ATOM 1561 C C . ARG A 1 198 ? 8.757 -11.086 -11.400 1.00 62.78 198 ARG A C 1
ATOM 1563 O O . ARG A 1 198 ? 7.809 -10.329 -11.236 1.00 62.78 198 ARG A O 1
ATOM 1570 N N . THR A 1 199 ? 10.0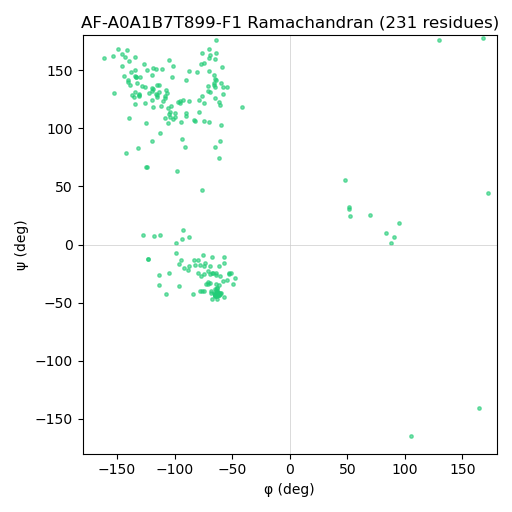21 -10.688 -11.395 1.00 56.19 199 THR A N 1
ATOM 1571 C CA . THR A 1 199 ? 10.436 -9.294 -11.361 1.00 56.19 199 THR A CA 1
ATOM 1572 C C . THR A 1 199 ? 11.686 -9.156 -12.220 1.00 56.19 199 THR A C 1
ATOM 1574 O O . THR A 1 199 ? 12.532 -10.052 -12.253 1.00 56.19 199 THR A O 1
ATOM 1577 N N . ASN A 1 200 ? 11.814 -8.015 -12.891 1.00 54.00 200 ASN A N 1
ATOM 1578 C CA . ASN A 1 200 ? 13.052 -7.608 -13.565 1.00 54.00 200 ASN A CA 1
ATOM 1579 C C . ASN A 1 200 ? 13.915 -6.740 -12.627 1.00 54.00 200 ASN A C 1
ATOM 1581 O O . ASN A 1 200 ? 14.836 -6.055 -13.058 1.00 54.00 200 ASN A O 1
ATOM 1585 N N . ALA A 1 201 ? 13.557 -6.710 -11.340 1.00 52.06 201 ALA A N 1
ATOM 1586 C CA . ALA A 1 201 ? 14.137 -5.837 -10.339 1.00 52.06 201 ALA A CA 1
ATOM 1587 C C . ALA A 1 201 ? 15.444 -6.433 -9.820 1.00 52.06 201 ALA A C 1
ATOM 1589 O O . ALA A 1 201 ? 15.439 -7.382 -9.034 1.00 52.06 201 ALA A O 1
ATOM 1590 N N . GLU A 1 202 ? 16.570 -5.855 -10.217 1.00 50.69 202 GLU A N 1
ATOM 1591 C CA . GLU A 1 202 ? 17.853 -6.222 -9.634 1.00 50.69 202 GLU A CA 1
ATOM 1592 C C . GLU A 1 202 ? 18.010 -5.544 -8.269 1.00 50.69 202 GLU A C 1
ATOM 1594 O O . GLU A 1 202 ? 18.116 -4.320 -8.152 1.00 50.69 202 GLU A O 1
ATOM 1599 N N . SER A 1 203 ? 18.043 -6.336 -7.192 1.00 43.06 203 SER A N 1
ATOM 1600 C CA . SER A 1 203 ? 18.422 -5.783 -5.895 1.00 43.06 203 SER A CA 1
ATOM 1601 C C . SER A 1 203 ? 19.916 -5.438 -5.929 1.00 43.06 203 SER A C 1
ATOM 1603 O O . SER A 1 203 ? 20.765 -6.260 -6.285 1.00 43.06 203 SER A O 1
ATOM 1605 N N . ARG A 1 204 ? 20.279 -4.219 -5.502 1.00 42.94 204 ARG A N 1
ATOM 1606 C CA . ARG A 1 204 ? 21.695 -3.804 -5.384 1.00 42.94 204 ARG A CA 1
ATOM 1607 C C . ARG A 1 204 ? 22.516 -4.727 -4.468 1.00 42.94 204 ARG A C 1
ATOM 1609 O O . ARG A 1 204 ? 23.744 -4.707 -4.514 1.00 42.94 204 ARG A O 1
ATOM 1616 N N . PHE A 1 205 ? 21.852 -5.547 -3.650 1.00 42.59 205 PHE A N 1
ATOM 1617 C CA . PHE A 1 205 ? 22.482 -6.583 -2.838 1.00 42.59 205 PHE A CA 1
ATOM 1618 C C . PHE A 1 205 ? 23.119 -7.685 -3.704 1.00 42.59 205 PHE A C 1
ATOM 1620 O O . PHE A 1 205 ? 24.232 -8.113 -3.405 1.00 42.59 205 PHE A O 1
ATOM 1627 N N . PHE A 1 206 ? 22.484 -8.078 -4.817 1.00 41.06 206 PHE A N 1
ATOM 1628 C CA . PHE A 1 206 ? 23.045 -9.049 -5.767 1.00 41.06 206 PHE A CA 1
ATOM 1629 C C . PHE A 1 206 ? 24.120 -8.451 -6.685 1.00 41.06 206 PHE A C 1
ATOM 1631 O O . PHE A 1 206 ? 25.052 -9.162 -7.055 1.00 41.06 206 PHE A O 1
ATOM 1638 N N . MET A 1 207 ? 24.080 -7.142 -6.968 1.00 41.84 207 MET A N 1
ATOM 1639 C CA . MET A 1 207 ? 25.190 -6.453 -7.652 1.00 41.84 207 MET A CA 1
ATOM 1640 C C . MET A 1 207 ? 26.474 -6.395 -6.799 1.00 41.84 207 MET A C 1
ATOM 1642 O O . MET A 1 207 ? 27.574 -6.278 -7.338 1.00 41.84 207 MET A O 1
ATOM 1646 N N . SER A 1 208 ? 26.358 -6.475 -5.467 1.00 41.81 208 SER A N 1
ATOM 1647 C CA . SER A 1 208 ? 27.480 -6.286 -4.534 1.00 41.81 208 SER A CA 1
ATOM 1648 C C . SER A 1 208 ? 28.394 -7.511 -4.389 1.00 41.81 208 SER A C 1
ATOM 1650 O O . SER A 1 208 ? 29.579 -7.372 -4.075 1.00 41.81 208 SER A O 1
ATOM 1652 N N . GLU A 1 209 ? 27.915 -8.727 -4.662 1.00 49.19 209 GLU A N 1
ATOM 1653 C CA . GLU A 1 209 ? 28.748 -9.928 -4.528 1.00 49.19 209 GLU A CA 1
ATOM 1654 C C . GLU A 1 209 ? 29.351 -10.390 -5.861 1.00 49.19 209 GLU A C 1
ATOM 1656 O O . GLU A 1 209 ? 29.187 -11.531 -6.296 1.00 49.19 209 GLU A O 1
ATOM 1661 N N . SER A 1 210 ? 30.203 -9.542 -6.447 1.00 54.03 210 SER A N 1
ATOM 1662 C CA . SER A 1 210 ? 31.202 -9.962 -7.449 1.00 54.03 210 SER A CA 1
ATOM 1663 C C . SER A 1 210 ? 31.994 -11.203 -7.000 1.00 54.03 210 SER A C 1
ATOM 1665 O O . SER A 1 210 ? 32.397 -12.034 -7.813 1.00 54.03 210 SER A O 1
ATOM 1667 N N . LYS A 1 211 ? 32.151 -11.378 -5.681 1.00 50.56 211 LYS A N 1
ATOM 1668 C CA . LYS A 1 211 ? 32.800 -12.527 -5.041 1.00 50.56 211 LYS A CA 1
ATOM 1669 C C . LYS A 1 211 ? 31.990 -13.824 -5.120 1.00 50.56 211 LYS A C 1
ATOM 1671 O O . LYS A 1 211 ? 32.602 -14.885 -5.207 1.00 50.56 211 LYS A O 1
ATOM 1676 N N . LEU A 1 212 ? 30.656 -13.768 -5.105 1.00 55.34 212 LEU A N 1
ATOM 1677 C CA . LEU A 1 212 ? 29.811 -14.964 -5.201 1.00 55.34 212 LEU A CA 1
ATOM 1678 C C . LEU A 1 212 ? 29.737 -15.453 -6.648 1.00 55.34 212 LEU A C 1
ATOM 1680 O O . LEU A 1 212 ? 29.871 -16.649 -6.889 1.00 55.34 212 LEU A O 1
ATOM 1684 N N . ASN A 1 213 ? 29.638 -14.526 -7.606 1.00 53.41 213 ASN A N 1
ATOM 1685 C CA . ASN A 1 213 ? 29.705 -14.851 -9.031 1.00 53.41 213 ASN A CA 1
ATOM 1686 C C . ASN A 1 213 ? 31.089 -15.408 -9.413 1.00 53.41 213 ASN A C 1
ATOM 1688 O O . ASN A 1 213 ? 31.185 -16.440 -10.074 1.00 53.41 213 ASN A O 1
ATOM 1692 N N . ALA A 1 214 ? 32.173 -14.804 -8.911 1.00 66.31 214 ALA A N 1
ATOM 1693 C CA . ALA A 1 214 ? 33.523 -15.350 -9.068 1.00 66.31 214 ALA A CA 1
ATOM 1694 C C . ALA A 1 214 ? 33.674 -16.725 -8.394 1.00 66.31 214 ALA A C 1
ATOM 1696 O O . ALA A 1 214 ? 34.244 -17.640 -8.984 1.00 66.31 214 ALA A O 1
ATOM 1697 N N . GLY A 1 215 ? 33.128 -16.902 -7.187 1.00 70.38 215 GLY A N 1
ATOM 1698 C CA . GLY A 1 215 ? 33.136 -18.183 -6.479 1.00 70.38 215 GLY A CA 1
ATOM 1699 C C . GLY A 1 215 ? 32.384 -19.283 -7.232 1.00 70.38 215 GLY A C 1
ATOM 1700 O O . GLY A 1 215 ? 32.877 -20.405 -7.327 1.00 70.38 215 GLY A O 1
ATOM 1701 N N . TYR A 1 216 ? 31.235 -18.951 -7.824 1.00 66.56 216 TYR A N 1
ATOM 1702 C CA . TYR A 1 216 ? 30.457 -19.858 -8.665 1.00 66.56 216 TYR A CA 1
ATOM 1703 C C . TYR A 1 216 ? 31.235 -20.270 -9.923 1.00 66.56 216 TYR A C 1
ATOM 1705 O O . TYR A 1 216 ? 31.367 -21.460 -10.203 1.00 66.56 216 TYR A O 1
ATOM 1713 N N . MET A 1 217 ? 31.846 -19.310 -10.624 1.00 70.31 217 MET A N 1
ATOM 1714 C CA . MET A 1 217 ? 32.658 -19.580 -11.817 1.00 70.31 217 MET A CA 1
ATOM 1715 C C . MET A 1 217 ? 33.897 -20.434 -11.507 1.00 70.31 217 MET A C 1
ATOM 1717 O O . MET A 1 217 ? 34.216 -21.355 -12.260 1.00 70.31 217 MET A O 1
ATOM 1721 N N . VAL A 1 218 ? 34.568 -20.187 -10.376 1.00 77.56 218 VAL A N 1
ATOM 1722 C CA . VAL A 1 218 ? 35.705 -21.003 -9.915 1.00 77.56 218 VAL A CA 1
ATOM 1723 C C . VAL A 1 218 ? 35.260 -22.426 -9.567 1.00 77.56 218 VAL A C 1
ATOM 1725 O O . VAL A 1 218 ? 35.935 -23.383 -9.943 1.00 77.56 218 VAL A O 1
ATOM 1728 N N . ALA A 1 219 ? 34.114 -22.590 -8.900 1.00 72.94 219 ALA A N 1
ATOM 1729 C CA . ALA A 1 219 ? 33.575 -23.907 -8.564 1.00 72.94 219 ALA A CA 1
ATOM 1730 C C . ALA A 1 219 ? 33.187 -24.713 -9.817 1.00 72.94 219 ALA A C 1
ATOM 1732 O O . ALA A 1 219 ? 33.525 -25.894 -9.917 1.00 72.94 219 ALA A O 1
ATOM 1733 N N . CYS A 1 220 ? 32.543 -24.076 -10.802 1.00 74.69 220 CYS A N 1
ATOM 1734 C CA . CYS A 1 220 ? 32.253 -24.698 -12.094 1.00 74.69 220 CYS A CA 1
ATOM 1735 C C . CYS A 1 220 ? 33.540 -25.094 -12.835 1.00 74.69 220 CYS A C 1
ATOM 1737 O O . CYS A 1 220 ? 33.632 -26.213 -13.337 1.00 74.69 220 CYS A O 1
ATOM 1739 N N . GLY A 1 221 ? 34.561 -24.229 -12.846 1.00 80.25 221 GLY A N 1
ATOM 1740 C CA . GLY A 1 221 ? 35.864 -24.541 -13.440 1.00 80.25 221 GLY A CA 1
ATOM 1741 C C . GLY A 1 221 ? 36.558 -25.734 -12.774 1.00 80.25 221 GLY A C 1
ATOM 1742 O O . GLY A 1 221 ? 37.065 -26.618 -13.462 1.00 80.25 221 GLY A O 1
ATOM 1743 N N . ALA A 1 222 ? 36.524 -25.814 -11.441 1.00 79.62 222 ALA A N 1
ATOM 1744 C CA . ALA A 1 222 ? 37.106 -26.928 -10.694 1.00 79.62 222 ALA A CA 1
ATOM 1745 C C . ALA A 1 222 ? 36.406 -28.266 -10.989 1.00 79.62 222 ALA A C 1
ATOM 1747 O O . ALA A 1 222 ? 37.078 -29.287 -11.128 1.00 79.62 222 ALA A O 1
ATOM 1748 N N . LEU A 1 223 ? 35.076 -28.265 -11.139 1.00 77.44 223 LEU A N 1
ATOM 1749 C CA . LEU A 1 223 ? 34.317 -29.460 -11.521 1.00 77.44 223 LEU A CA 1
ATOM 1750 C C . LEU A 1 223 ? 34.675 -29.934 -12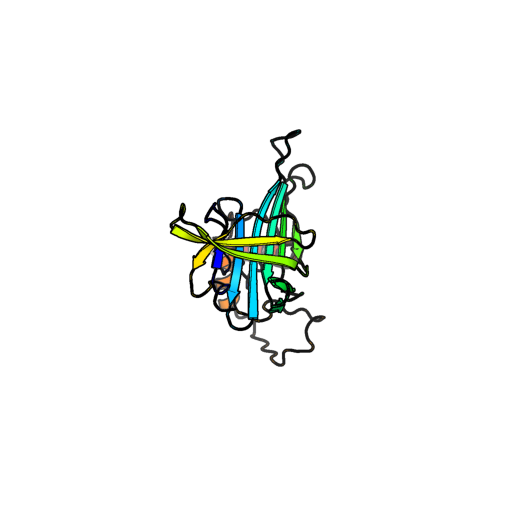.930 1.00 77.44 223 LEU A C 1
ATOM 1752 O O . LEU A 1 223 ? 34.901 -31.126 -13.127 1.00 77.44 223 LEU A O 1
ATOM 1756 N N . VAL A 1 224 ? 34.789 -29.021 -13.897 1.00 80.75 224 VAL A N 1
ATOM 1757 C CA . VAL A 1 224 ? 35.201 -29.369 -15.266 1.00 80.75 224 VAL A CA 1
ATOM 1758 C C . VAL A 1 224 ? 36.623 -29.931 -15.278 1.00 80.75 224 VAL A C 1
ATOM 1760 O O . VAL A 1 224 ? 36.857 -30.977 -15.875 1.00 80.75 224 VAL A O 1
ATOM 1763 N N . MET A 1 225 ? 37.557 -29.310 -14.555 1.00 75.00 225 MET A N 1
ATOM 1764 C CA . MET A 1 225 ? 38.938 -29.797 -14.454 1.00 75.00 225 MET A CA 1
ATOM 1765 C C . MET A 1 225 ? 39.023 -31.180 -13.799 1.00 75.00 225 MET A C 1
ATOM 1767 O O . MET A 1 225 ? 39.727 -32.052 -14.301 1.00 75.00 225 MET A O 1
ATOM 1771 N N . ALA A 1 226 ? 38.273 -31.414 -12.718 1.00 74.50 226 ALA A N 1
ATOM 1772 C CA . ALA A 1 226 ? 38.198 -32.726 -12.079 1.00 74.50 226 ALA A CA 1
ATOM 1773 C C . ALA A 1 226 ? 37.593 -33.785 -13.016 1.00 74.50 226 ALA A C 1
ATOM 1775 O O . ALA A 1 226 ? 38.068 -34.916 -13.041 1.00 74.50 226 ALA A O 1
ATOM 1776 N N . SER A 1 227 ? 36.595 -33.405 -13.820 1.00 74.00 227 SER A N 1
ATOM 1777 C CA . SER A 1 227 ? 35.971 -34.280 -14.821 1.00 74.00 227 SER A CA 1
ATOM 1778 C C . SER A 1 227 ? 36.956 -34.670 -15.924 1.00 74.00 227 SER A C 1
ATOM 1780 O O . SER A 1 227 ? 37.044 -35.838 -16.284 1.00 74.00 227 SER A O 1
ATOM 1782 N N . VAL A 1 228 ? 37.728 -33.705 -16.438 1.00 74.56 228 VAL A N 1
ATOM 1783 C CA . VAL A 1 228 ? 38.746 -33.950 -17.471 1.00 74.56 228 VAL A CA 1
ATOM 1784 C C . VAL A 1 228 ? 39.857 -34.845 -16.928 1.00 74.56 228 VAL A C 1
ATOM 1786 O O . VAL A 1 228 ? 40.216 -35.817 -17.584 1.00 74.56 228 VAL A O 1
ATOM 1789 N N . LEU A 1 229 ? 40.338 -34.584 -15.708 1.00 72.12 229 LEU A N 1
ATOM 1790 C CA . LEU A 1 229 ? 41.358 -35.414 -15.062 1.00 72.12 229 LEU A CA 1
ATOM 1791 C C . LEU A 1 229 ? 40.890 -36.861 -14.846 1.00 72.12 229 LEU A C 1
ATOM 1793 O O . LEU A 1 229 ? 41.694 -37.775 -14.995 1.00 72.12 229 LEU A O 1
ATOM 1797 N N . PHE A 1 230 ? 39.603 -37.074 -14.553 1.00 69.50 230 PHE A N 1
ATOM 1798 C CA . PHE A 1 230 ? 39.010 -38.410 -14.410 1.00 69.50 230 PHE A CA 1
ATOM 1799 C C . PHE A 1 230 ? 38.869 -39.178 -15.731 1.00 69.50 230 PHE A C 1
ATOM 1801 O O . PHE A 1 230 ? 38.766 -40.398 -15.703 1.00 69.50 230 PHE A O 1
ATOM 1808 N N . ILE A 1 231 ? 38.825 -38.485 -16.872 1.00 71.81 231 ILE A N 1
ATOM 1809 C CA . ILE A 1 231 ? 38.719 -39.100 -18.207 1.00 71.81 231 ILE A CA 1
ATOM 1810 C C . ILE A 1 231 ? 40.111 -39.414 -18.783 1.00 71.81 231 ILE A C 1
ATOM 1812 O O . ILE A 1 231 ? 40.243 -40.263 -19.660 1.00 71.81 231 ILE A O 1
ATOM 1816 N N . THR A 1 232 ? 41.156 -38.733 -18.304 1.00 61.12 232 THR A N 1
ATOM 1817 C CA . THR A 1 232 ? 42.542 -38.888 -18.781 1.00 61.12 232 THR A CA 1
ATOM 1818 C C . THR A 1 232 ? 43.391 -39.893 -17.987 1.00 61.12 232 THR A C 1
ATOM 1820 O O . THR A 1 232 ? 44.586 -40.004 -18.259 1.00 61.12 232 THR A O 1
ATOM 1823 N N . VAL A 1 233 ? 42.798 -40.603 -17.021 1.00 51.41 233 VAL A N 1
ATOM 1824 C CA . VAL A 1 233 ? 43.393 -41.735 -16.279 1.00 51.41 233 VAL A CA 1
ATOM 1825 C C . VAL A 1 233 ? 42.641 -43.005 -16.647 1.00 51.41 233 VAL A C 1
ATOM 1827 O O . VAL A 1 233 ? 43.318 -44.029 -16.878 1.00 51.41 233 VAL A O 1
#

InterPro domains:
  IPR019623 Protein Rot1 [PF10681] (4-209)
  IPR019623 Protein Rot1 [PIRSF017290] (2-232)
  IPR019623 Protein Rot1 [PTHR28090] (2-173)

pLDDT: mean 82.11, std 17.83, range [33.47, 97.69]

Secondary structure (DSSP, 8-state):
-TTT-EEEEETT----SSTTTEETTTTEEPPPSS-EEEEEE-TTSEEEEEEEEEE--SS-TT--EEEEEEEEEEEEEETTTTEEEEEE-TTT-EEEEE-TTTSTT--EEEE----EEESEEEEEEETTTTEEEEEEE-TTSPBPPPEEEEESS---S-SS-SS--TTT-SS----------HHHHHHHHHHHHHHBTTB----HHHHH-HHHHHHHHHHHHHHHHHHHHHH--